Protein AF-A0A0D2NGL0-F1 (afdb_monomer_lite)

Foldseek 3Di:
DDDDDDDDPPPDPPPPDDDDDDDPVVLVVPADPPPRDDPDDDFDAAPPPRHGADPVVHDDALFQFAPHGGPQKAKDAPPPPDPDRDNDPPDDHQAKMKIFRPPALPDPPSQSQVPFFWKKKKKAFPVDFLDQAQKKKWWAAVVVPGTQPDIGGPVPDDFPDDDGRITMDIGTPVRRNHPCRSSITMMMIGHPDPTHMDMHRIGTHD

pLDDT: mean 74.77, std 20.59, range [31.36, 98.25]

Sequence (206 aa):
MHTTAPLALQEHPKAGQNEFDLSYFAFQQLAHLMYGIMMVDYRAVDCDTKKPIRLEPGYISDVLYSDMPGVGWAWFPTGQIGNNFQVVAKGKGRGGMTWACRGCGTSEGYQPFAGVKAVEFWIRDRSSPGTVPNVKVMIGNPNLNKWCNNEKGLRGLPAAATEGEWQKFDIAMSAFNCPDQAAASQIGFQPNEQVNFCIDDLQLVR

InterPro domains:
  IPR036908 RlpA-like domain superfamily [SSF50685] (15-49)

Radius of gyration: 22.15 Å; chains: 1; bounding box: 62×50×70 Å

Structure (mmCIF, N/CA/C/O backbone):
data_AF-A0A0D2NGL0-F1
#
_entry.id   AF-A0A0D2NGL0-F1
#
loop_
_atom_site.group_PDB
_atom_site.id
_atom_site.type_symbol
_atom_site.label_atom_id
_atom_site.label_alt_id
_atom_site.label_comp_id
_atom_site.label_asym_id
_atom_site.label_entity_id
_atom_site.label_seq_id
_atom_site.pdbx_PDB_ins_code
_atom_site.Cartn_x
_atom_site.Cartn_y
_atom_site.Cartn_z
_atom_site.occupancy
_atom_site.B_iso_or_equiv
_atom_site.auth_seq_id
_atom_site.auth_comp_id
_atom_site.auth_asym_id
_atom_site.auth_atom_id
_atom_site.pdbx_PDB_model_num
ATOM 1 N N . MET A 1 1 ? 14.031 -34.037 -50.296 1.00 41.09 1 MET A N 1
ATOM 2 C CA . MET A 1 1 ? 13.907 -32.652 -49.795 1.00 41.09 1 MET A CA 1
ATOM 3 C C . MET A 1 1 ? 13.229 -32.723 -48.438 1.00 41.09 1 MET A C 1
ATOM 5 O O . MET A 1 1 ? 12.023 -32.901 -48.393 1.00 41.09 1 MET A O 1
ATOM 9 N N . HIS A 1 2 ? 14.003 -32.696 -47.352 1.00 33.31 2 HIS A N 1
ATOM 10 C CA . HIS A 1 2 ? 13.470 -32.633 -45.992 1.00 33.31 2 HIS A CA 1
ATOM 11 C C . HIS A 1 2 ? 14.035 -31.387 -45.320 1.00 33.31 2 HIS A C 1
ATOM 13 O O . HIS A 1 2 ? 15.244 -31.260 -45.151 1.00 33.31 2 HIS A O 1
ATOM 19 N N . THR A 1 3 ? 13.136 -30.459 -45.018 1.00 35.09 3 THR A N 1
ATOM 20 C CA . THR A 1 3 ? 13.395 -29.208 -44.313 1.00 35.09 3 THR A CA 1
ATOM 21 C C . THR A 1 3 ? 13.390 -29.499 -42.814 1.00 35.09 3 THR A C 1
ATOM 23 O O . THR A 1 3 ? 12.375 -29.930 -42.272 1.00 35.09 3 THR A O 1
ATOM 26 N N . THR A 1 4 ? 14.525 -29.304 -42.151 1.00 38.00 4 THR A N 1
ATOM 27 C CA . THR A 1 4 ? 14.687 -29.404 -40.696 1.00 38.00 4 THR A CA 1
ATOM 28 C C . THR A 1 4 ? 14.216 -28.107 -40.035 1.00 38.00 4 THR A C 1
ATOM 30 O O . THR A 1 4 ? 14.725 -27.032 -40.345 1.00 38.00 4 THR A O 1
ATOM 33 N N . ALA A 1 5 ? 13.252 -28.203 -39.118 1.00 39.47 5 ALA A N 1
ATOM 34 C CA . ALA A 1 5 ? 12.928 -27.138 -38.169 1.00 39.47 5 ALA A CA 1
ATOM 35 C C . ALA A 1 5 ? 13.952 -27.143 -37.011 1.00 39.47 5 ALA A C 1
ATOM 37 O O . ALA A 1 5 ? 14.397 -28.227 -36.621 1.00 39.47 5 ALA A O 1
ATOM 38 N N . PRO A 1 6 ? 14.345 -25.985 -36.447 1.00 41.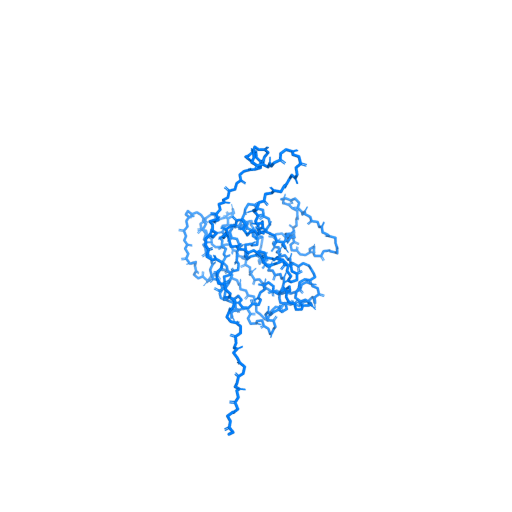00 6 PRO A N 1
ATOM 39 C CA . PRO A 1 6 ? 15.271 -25.951 -35.323 1.00 41.00 6 PRO A CA 1
ATOM 40 C C . PRO A 1 6 ? 14.573 -26.375 -34.023 1.00 41.00 6 PRO A C 1
ATOM 42 O O . PRO A 1 6 ? 13.501 -25.875 -33.681 1.00 41.00 6 PRO A O 1
ATOM 45 N N . LEU A 1 7 ? 15.212 -27.305 -33.305 1.00 37.34 7 LEU A N 1
ATOM 46 C CA . LEU A 1 7 ? 14.869 -27.682 -31.937 1.00 37.34 7 LEU A CA 1
ATOM 47 C C . LEU A 1 7 ? 14.970 -26.458 -31.018 1.00 37.34 7 LEU A C 1
ATOM 49 O O . LEU A 1 7 ? 16.014 -25.808 -30.955 1.00 37.34 7 LEU A O 1
ATOM 53 N N . ALA A 1 8 ? 13.906 -26.193 -30.264 1.00 42.16 8 ALA A N 1
ATOM 54 C CA . ALA A 1 8 ? 13.978 -25.337 -29.092 1.00 42.16 8 ALA A CA 1
ATOM 55 C C . ALA A 1 8 ? 14.953 -25.961 -28.080 1.00 42.16 8 ALA A C 1
ATOM 57 O O . ALA A 1 8 ? 14.814 -27.129 -27.713 1.00 42.16 8 ALA A O 1
ATOM 58 N N . LEU A 1 9 ? 15.943 -25.180 -27.643 1.00 35.50 9 LEU A N 1
ATOM 59 C CA . LEU A 1 9 ? 16.786 -25.497 -26.496 1.00 35.50 9 LEU A CA 1
ATOM 60 C C . LEU A 1 9 ? 15.893 -25.550 -25.253 1.00 35.50 9 LEU A C 1
ATOM 62 O O . LEU A 1 9 ? 15.507 -24.526 -24.697 1.00 35.50 9 LEU A O 1
ATOM 66 N N . GLN A 1 10 ? 15.539 -26.762 -24.845 1.00 37.16 10 GLN A N 1
ATOM 67 C CA . GLN A 1 10 ? 15.026 -27.033 -23.514 1.00 37.16 10 GLN A CA 1
ATOM 68 C C . GLN A 1 10 ? 16.200 -26.850 -22.546 1.00 37.16 10 GLN A C 1
ATOM 70 O O . GLN A 1 10 ? 17.116 -27.672 -22.523 1.00 37.16 10 GLN A O 1
ATOM 75 N N . GLU A 1 11 ? 16.214 -25.744 -21.798 1.00 43.12 11 GLU A N 1
ATOM 76 C CA . GLU A 1 11 ? 17.172 -25.544 -20.709 1.00 43.12 11 GLU A CA 1
ATOM 77 C C . GLU A 1 11 ? 17.083 -26.728 -19.741 1.00 43.12 11 GLU A C 1
ATOM 79 O O . GLU A 1 11 ? 16.014 -27.077 -19.234 1.00 43.12 11 GLU A O 1
ATOM 84 N N . HIS A 1 12 ? 18.221 -27.387 -19.538 1.00 39.62 12 HIS A N 1
ATOM 85 C CA . HIS A 1 12 ? 18.337 -28.539 -18.661 1.00 39.62 12 HIS A CA 1
ATOM 86 C C . HIS A 1 12 ? 17.984 -28.141 -17.217 1.00 39.62 12 HIS A C 1
ATOM 88 O O . HIS A 1 12 ? 18.686 -27.304 -16.642 1.00 39.62 12 HIS A O 1
ATOM 94 N N . PRO A 1 13 ? 16.979 -28.763 -16.569 1.00 45.44 13 PRO A N 1
ATOM 95 C CA . PRO A 1 13 ? 16.861 -28.668 -15.123 1.00 45.44 13 PRO A CA 1
ATOM 96 C C . PRO A 1 13 ? 18.080 -29.384 -14.533 1.00 45.44 13 PRO A C 1
ATOM 98 O O . PRO A 1 13 ? 18.283 -30.574 -14.781 1.00 45.44 13 PRO A O 1
ATOM 101 N N . LYS A 1 14 ? 18.939 -28.647 -13.819 1.00 53.59 14 LYS A N 1
ATOM 102 C CA . LYS A 1 14 ? 20.155 -29.171 -13.182 1.00 53.59 14 LYS A CA 1
ATOM 103 C C . LYS A 1 14 ? 19.787 -30.340 -12.254 1.00 53.59 14 LYS A C 1
ATOM 105 O O . LYS A 1 14 ? 19.341 -30.140 -11.128 1.00 53.59 14 LYS A O 1
ATOM 110 N N . ALA A 1 15 ? 19.959 -31.571 -12.727 1.00 38.47 15 ALA A N 1
ATOM 111 C CA . ALA A 1 15 ? 19.762 -32.766 -11.920 1.00 38.47 15 ALA A CA 1
ATOM 112 C C . ALA A 1 15 ? 20.871 -32.857 -10.857 1.00 38.47 15 ALA A C 1
ATOM 114 O O . ALA A 1 15 ? 22.053 -32.825 -11.193 1.00 38.47 15 ALA A O 1
ATOM 115 N N . GLY A 1 16 ? 20.486 -32.985 -9.583 1.00 43.06 16 GLY A N 1
ATOM 116 C CA . GLY A 1 16 ? 21.405 -33.286 -8.477 1.00 43.06 16 GLY A CA 1
ATOM 117 C C . GLY A 1 16 ? 21.832 -32.112 -7.591 1.00 43.06 16 GLY A C 1
ATOM 118 O O . GLY A 1 16 ? 22.740 -32.284 -6.782 1.00 43.06 16 GLY A O 1
ATOM 119 N N . GLN A 1 17 ? 21.208 -30.937 -7.703 1.00 41.84 17 GLN A N 1
ATOM 120 C CA . GLN A 1 17 ? 21.475 -29.824 -6.787 1.00 41.84 17 GLN A CA 1
ATOM 121 C C . GLN A 1 17 ? 20.479 -29.823 -5.622 1.00 41.84 17 GLN A C 1
ATOM 123 O O . GLN A 1 17 ? 19.271 -29.790 -5.838 1.00 41.84 17 GLN A O 1
ATOM 128 N N . ASN A 1 18 ? 20.999 -29.858 -4.394 1.00 43.81 18 ASN A N 1
ATOM 129 C CA . ASN A 1 18 ? 20.219 -29.672 -3.172 1.00 43.81 18 ASN A CA 1
ATOM 130 C C . ASN A 1 18 ? 20.430 -28.239 -2.672 1.00 43.81 18 ASN A C 1
ATOM 132 O O . ASN A 1 18 ? 21.570 -27.807 -2.506 1.00 43.81 18 ASN A O 1
ATOM 136 N N . GLU A 1 19 ? 19.339 -27.516 -2.433 1.00 46.16 19 GLU A N 1
ATOM 137 C CA . GLU A 1 19 ? 19.354 -26.167 -1.862 1.00 46.16 19 GLU A CA 1
ATOM 138 C C . GLU A 1 19 ? 19.288 -26.271 -0.327 1.00 46.16 19 GLU A C 1
ATOM 140 O O . GLU A 1 19 ? 18.443 -26.992 0.206 1.00 46.16 19 GLU A O 1
ATOM 145 N N . PHE A 1 20 ? 20.173 -25.577 0.395 1.00 47.22 20 PHE A N 1
ATOM 146 C CA . PHE A 1 20 ? 20.091 -25.437 1.853 1.00 47.22 20 PHE A CA 1
ATOM 147 C C . PHE A 1 20 ? 20.480 -24.017 2.285 1.00 47.22 20 PHE A C 1
ATOM 149 O O . PHE A 1 20 ? 21.381 -23.409 1.706 1.00 47.22 20 PHE A O 1
ATOM 156 N N . ASP A 1 21 ? 19.829 -23.512 3.332 1.00 49.41 21 ASP A N 1
ATOM 157 C CA . ASP A 1 21 ? 20.151 -22.224 3.949 1.00 49.41 21 ASP A CA 1
ATOM 158 C C . ASP A 1 21 ? 21.263 -22.405 4.991 1.00 49.41 21 ASP A C 1
ATOM 160 O O . ASP A 1 21 ? 21.176 -23.278 5.859 1.00 49.41 21 ASP A O 1
ATOM 164 N N . LEU A 1 22 ? 22.318 -21.585 4.932 1.00 52.59 22 LEU A N 1
ATOM 165 C CA . LEU A 1 22 ? 23.459 -21.685 5.844 1.00 52.59 22 LEU A CA 1
ATOM 166 C C . LEU A 1 22 ? 23.671 -20.390 6.634 1.00 52.59 22 LEU A C 1
ATOM 168 O O . LEU A 1 22 ? 23.665 -19.294 6.075 1.00 52.59 22 LEU A O 1
ATOM 172 N N . SER A 1 23 ? 23.918 -20.509 7.941 1.00 49.34 23 SER A N 1
ATOM 173 C CA . SER A 1 23 ? 24.302 -19.363 8.766 1.00 49.34 23 SER A CA 1
ATOM 174 C C . SER A 1 23 ? 25.723 -18.886 8.427 1.00 49.34 23 SER A C 1
ATOM 176 O O . SER A 1 23 ? 26.608 -19.685 8.109 1.00 49.34 23 SER A O 1
ATOM 178 N N . TYR A 1 24 ? 25.976 -17.579 8.557 1.00 50.62 24 TYR A N 1
ATOM 179 C CA . TYR A 1 24 ? 27.298 -16.970 8.325 1.00 50.62 24 TYR A CA 1
ATOM 180 C C . TYR A 1 24 ? 28.417 -17.604 9.177 1.00 50.62 24 TYR A C 1
ATOM 182 O O . TYR A 1 24 ? 29.583 -17.599 8.798 1.00 50.62 24 TYR A O 1
ATOM 190 N N . PHE A 1 25 ? 28.072 -18.194 10.323 1.00 48.62 25 PHE A N 1
ATOM 191 C CA . PHE A 1 25 ? 29.039 -18.864 11.191 1.00 48.62 25 PHE A CA 1
ATOM 192 C C . PHE A 1 25 ? 29.446 -20.249 10.661 1.00 48.62 25 PHE A C 1
ATOM 194 O O . PHE A 1 25 ? 30.610 -20.634 10.741 1.00 48.62 25 PHE A O 1
ATOM 201 N N . ALA A 1 26 ? 28.509 -20.983 10.056 1.00 55.59 26 ALA A N 1
ATOM 202 C CA . ALA A 1 26 ? 28.797 -22.262 9.414 1.00 55.59 26 ALA A CA 1
ATOM 203 C C . ALA A 1 26 ? 29.597 -22.090 8.103 1.00 55.59 26 ALA A C 1
ATOM 205 O O . ALA A 1 26 ? 30.363 -22.977 7.731 1.00 55.59 26 ALA A O 1
ATOM 206 N N . PHE A 1 27 ? 29.491 -20.929 7.443 1.00 55.44 27 PHE A N 1
ATOM 207 C CA . PHE A 1 27 ? 30.251 -20.577 6.234 1.00 55.44 27 PHE A CA 1
ATOM 208 C C . PHE A 1 27 ? 31.770 -20.664 6.446 1.00 55.44 27 PHE A C 1
ATOM 210 O O . PHE A 1 27 ? 32.490 -21.188 5.600 1.00 55.44 27 PHE A O 1
ATOM 217 N N . GLN A 1 28 ? 32.264 -20.213 7.603 1.00 52.16 28 GLN A N 1
ATOM 218 C CA . GLN A 1 28 ? 33.701 -20.222 7.903 1.00 52.16 28 GLN A CA 1
ATOM 219 C C . GLN A 1 28 ? 34.278 -21.635 8.082 1.00 52.16 28 GLN A C 1
ATOM 221 O O . GLN A 1 28 ? 35.480 -21.823 7.925 1.00 52.16 28 GLN A O 1
ATOM 226 N N . GLN A 1 29 ? 33.434 -22.623 8.391 1.00 56.34 29 GLN A N 1
ATOM 227 C CA . GLN A 1 29 ? 33.840 -24.015 8.616 1.00 56.34 29 GLN A CA 1
ATOM 228 C C . GLN A 1 29 ? 33.821 -24.859 7.328 1.00 56.34 29 GLN A C 1
ATOM 230 O O . GLN A 1 29 ? 34.436 -25.921 7.290 1.00 56.34 29 GLN A O 1
ATOM 235 N N . LEU A 1 30 ? 33.110 -24.416 6.281 1.00 54.31 30 LEU A N 1
ATOM 236 C CA . LEU A 1 30 ? 32.839 -25.213 5.073 1.00 54.31 30 LEU A CA 1
ATOM 237 C C . LEU A 1 30 ? 33.672 -24.813 3.843 1.00 54.31 30 LEU A C 1
ATOM 239 O O . LEU A 1 30 ? 33.682 -25.541 2.851 1.00 54.31 30 LEU A O 1
ATOM 243 N N . ALA A 1 31 ? 34.391 -23.691 3.891 1.00 56.44 31 ALA A N 1
ATOM 244 C CA . ALA A 1 31 ? 35.244 -23.251 2.791 1.00 56.44 31 ALA A CA 1
ATOM 245 C C . ALA A 1 31 ? 36.644 -23.895 2.850 1.00 56.44 31 ALA A C 1
ATOM 247 O O . ALA A 1 31 ? 37.264 -23.993 3.908 1.00 56.44 31 ALA A O 1
ATOM 248 N N . HIS A 1 32 ? 37.188 -24.292 1.693 1.00 50.97 32 HIS A N 1
ATOM 249 C CA . HIS A 1 32 ? 38.570 -24.774 1.596 1.00 50.97 32 HIS A CA 1
ATOM 250 C C . HIS A 1 32 ? 39.558 -23.647 1.959 1.00 50.97 32 HIS A C 1
ATOM 252 O O . HIS A 1 32 ? 39.666 -22.667 1.217 1.00 50.97 32 HIS A O 1
ATOM 258 N N . LEU A 1 33 ? 40.315 -23.819 3.053 1.00 47.75 33 LEU A N 1
ATOM 259 C CA . LEU A 1 33 ? 41.204 -22.819 3.684 1.00 47.75 33 LEU A CA 1
ATOM 260 C C . LEU A 1 33 ? 42.170 -22.087 2.734 1.00 47.75 33 LEU A C 1
ATOM 262 O O . LEU A 1 33 ? 42.563 -20.961 3.017 1.00 47.75 33 LEU A O 1
ATOM 266 N N . MET A 1 34 ? 42.555 -22.708 1.616 1.00 43.44 34 MET A N 1
ATOM 267 C CA . MET A 1 34 ? 43.512 -22.134 0.659 1.00 43.44 34 MET A CA 1
ATOM 268 C C . MET A 1 34 ? 42.909 -21.567 -0.631 1.00 43.44 34 MET A C 1
ATOM 270 O O . MET A 1 34 ? 43.574 -20.780 -1.297 1.00 43.44 34 MET A O 1
ATOM 274 N N . TYR A 1 35 ? 41.696 -21.975 -1.016 1.00 51.56 35 TYR A N 1
ATOM 275 C CA . TYR A 1 35 ? 41.149 -21.636 -2.340 1.00 51.56 35 TYR A CA 1
ATOM 276 C C . TYR A 1 35 ? 39.787 -20.951 -2.277 1.00 51.56 35 TYR A C 1
ATOM 278 O O . TYR A 1 35 ? 39.370 -20.379 -3.275 1.00 51.56 35 TYR A O 1
ATOM 286 N N . GLY A 1 36 ? 39.087 -20.980 -1.137 1.00 47.06 36 GLY A N 1
ATOM 287 C CA . GLY A 1 36 ? 37.791 -20.311 -0.988 1.00 47.06 36 GLY A CA 1
ATOM 288 C C . GLY A 1 36 ? 36.715 -20.779 -1.977 1.00 47.06 36 GLY A C 1
ATOM 289 O O . GLY A 1 36 ? 35.670 -20.145 -2.075 1.00 47.06 36 GLY A O 1
ATOM 290 N N . ILE A 1 37 ? 36.950 -21.868 -2.720 1.00 48.69 37 ILE A N 1
ATOM 291 C CA . ILE A 1 37 ? 36.001 -22.386 -3.702 1.00 48.69 37 ILE A CA 1
ATOM 292 C C . ILE A 1 37 ? 35.023 -23.285 -2.960 1.00 48.69 37 ILE A C 1
ATOM 294 O O . ILE A 1 37 ? 35.359 -24.399 -2.558 1.00 48.69 37 ILE A O 1
ATOM 298 N N . MET A 1 38 ? 33.807 -22.788 -2.789 1.00 52.66 38 MET A N 1
ATOM 299 C CA . MET A 1 38 ? 32.647 -23.614 -2.496 1.00 52.66 38 MET A CA 1
ATOM 300 C C . MET A 1 38 ? 31.865 -23.778 -3.795 1.00 52.66 38 MET A C 1
ATOM 302 O O . MET A 1 38 ? 31.608 -22.797 -4.487 1.00 52.66 38 MET A O 1
ATOM 306 N N . MET A 1 39 ? 31.479 -25.009 -4.134 1.00 52.56 39 MET A N 1
ATOM 307 C CA . MET A 1 39 ? 30.541 -25.285 -5.232 1.00 52.56 39 MET A CA 1
ATOM 308 C C . MET A 1 39 ? 29.107 -24.930 -4.807 1.00 52.56 39 MET A C 1
ATOM 310 O O . MET A 1 39 ? 28.220 -25.780 -4.811 1.00 52.56 39 MET A O 1
ATOM 314 N N . VAL A 1 40 ? 28.902 -23.694 -4.353 1.00 51.88 40 VAL A N 1
ATOM 315 C CA . VAL A 1 40 ? 27.628 -23.192 -3.840 1.00 51.88 40 VAL A CA 1
ATOM 316 C C . VAL A 1 40 ? 27.256 -21.966 -4.662 1.00 51.88 40 VAL A C 1
ATOM 318 O O . VAL A 1 40 ? 27.930 -20.940 -4.599 1.00 51.88 40 VAL A O 1
ATOM 321 N N . ASP A 1 41 ? 26.188 -22.093 -5.447 1.00 53.56 41 ASP A N 1
ATOM 322 C CA . ASP A 1 41 ? 25.556 -20.960 -6.117 1.00 53.56 41 ASP A CA 1
ATOM 323 C C . ASP A 1 41 ? 24.743 -20.184 -5.068 1.00 53.56 41 ASP A C 1
ATOM 325 O O . ASP A 1 41 ? 23.786 -20.706 -4.494 1.00 53.56 41 ASP A O 1
ATOM 329 N N . TYR A 1 42 ? 25.118 -18.931 -4.807 1.00 55.81 42 TYR A N 1
ATOM 330 C CA . TYR A 1 42 ? 24.317 -18.026 -3.985 1.00 55.81 42 TYR A CA 1
ATOM 331 C C . TYR A 1 42 ? 23.270 -17.352 -4.864 1.00 55.81 42 TYR A C 1
ATOM 333 O O . TYR A 1 42 ? 23.603 -16.731 -5.873 1.00 55.81 42 TYR A O 1
ATOM 341 N N . ARG A 1 43 ? 22.003 -17.415 -4.453 1.00 64.19 43 ARG A N 1
ATOM 342 C CA . ARG A 1 43 ? 20.949 -16.561 -5.004 1.00 64.19 43 ARG A CA 1
ATOM 343 C C . ARG A 1 43 ? 20.424 -15.664 -3.900 1.00 64.19 43 ARG A C 1
ATOM 345 O O . ARG A 1 43 ? 20.195 -16.124 -2.784 1.00 64.19 43 ARG A O 1
ATOM 352 N N . ALA A 1 44 ? 20.221 -14.393 -4.211 1.00 66.38 44 ALA A N 1
ATOM 353 C CA . ALA A 1 44 ? 19.497 -13.534 -3.297 1.00 66.38 44 ALA A CA 1
ATOM 354 C C . ALA A 1 44 ? 18.034 -14.009 -3.231 1.00 66.38 44 ALA A C 1
ATOM 356 O O . ALA A 1 44 ? 17.440 -14.365 -4.255 1.00 66.38 44 ALA A O 1
ATOM 357 N N . VAL A 1 45 ? 17.472 -14.043 -2.026 1.00 69.19 45 VAL A N 1
ATOM 358 C CA . VAL A 1 45 ? 16.078 -14.420 -1.775 1.00 69.19 45 VAL A CA 1
ATOM 359 C C . VAL A 1 45 ? 15.379 -13.314 -1.007 1.00 69.19 45 VAL A C 1
ATOM 361 O O . VAL A 1 45 ? 16.008 -12.569 -0.257 1.00 69.19 45 VAL A O 1
ATOM 364 N N . ASP A 1 46 ? 14.075 -13.210 -1.205 1.00 67.44 46 ASP A N 1
ATOM 365 C CA . ASP A 1 46 ? 13.235 -12.323 -0.423 1.00 67.44 46 ASP A CA 1
ATOM 366 C C . ASP A 1 46 ? 13.069 -12.907 0.987 1.00 67.44 46 ASP A C 1
ATOM 368 O O . ASP A 1 46 ? 12.813 -14.104 1.153 1.00 67.44 46 ASP A O 1
ATOM 372 N N . CYS A 1 47 ? 13.262 -12.078 2.013 1.00 65.62 47 CYS A N 1
ATOM 373 C CA . CYS A 1 47 ? 13.276 -12.543 3.397 1.00 65.62 47 CYS A CA 1
ATOM 374 C C . CYS A 1 47 ? 11.920 -13.080 3.865 1.00 65.62 47 CYS A C 1
ATOM 376 O O . CYS A 1 47 ? 11.911 -13.972 4.718 1.00 65.62 47 CYS A O 1
ATOM 378 N N . ASP A 1 48 ? 10.816 -12.596 3.302 1.00 69.88 48 ASP A N 1
ATOM 379 C CA . ASP A 1 48 ? 9.464 -12.932 3.744 1.00 69.88 48 ASP A CA 1
ATOM 380 C C . ASP A 1 48 ? 8.951 -14.182 3.017 1.00 69.88 48 ASP A C 1
ATOM 382 O O . ASP A 1 48 ? 8.473 -15.136 3.627 1.00 69.88 48 ASP A O 1
ATOM 386 N N . THR A 1 49 ? 9.138 -14.234 1.700 1.00 70.69 49 THR A N 1
ATOM 387 C CA . THR A 1 49 ? 8.618 -15.293 0.823 1.00 70.69 49 THR A CA 1
ATOM 388 C C . THR A 1 49 ? 9.611 -16.419 0.544 1.00 70.69 49 THR A C 1
ATOM 390 O O . THR A 1 49 ? 9.216 -17.458 0.013 1.00 70.69 49 THR A O 1
ATOM 393 N N . LYS A 1 50 ? 10.900 -16.216 0.852 1.00 74.94 50 LYS A N 1
ATOM 394 C CA . LYS A 1 50 ? 12.028 -17.122 0.547 1.00 74.94 50 LYS A CA 1
ATOM 395 C C . LYS A 1 50 ? 12.231 -17.415 -0.944 1.00 74.94 50 LYS A C 1
ATOM 397 O O . LYS A 1 50 ? 13.023 -18.285 -1.307 1.00 74.94 50 LYS A O 1
ATOM 402 N N . LYS A 1 51 ? 11.539 -16.694 -1.829 1.00 73.88 51 LYS A N 1
ATOM 403 C CA . LYS A 1 51 ? 11.657 -16.869 -3.280 1.00 73.88 51 LYS A CA 1
ATOM 404 C C . LYS A 1 51 ? 12.910 -16.163 -3.811 1.00 73.88 51 LYS A C 1
ATOM 406 O O . LYS A 1 51 ? 13.304 -15.143 -3.246 1.00 73.88 51 LYS A O 1
ATOM 411 N N . PRO A 1 52 ? 13.526 -16.661 -4.901 1.00 70.44 52 PRO A N 1
ATOM 412 C CA . PRO A 1 52 ? 14.613 -15.955 -5.577 1.00 70.44 52 PRO A CA 1
ATOM 413 C C . PRO A 1 52 ? 14.191 -14.536 -5.969 1.00 70.44 52 PRO A C 1
ATOM 415 O O . PRO A 1 52 ? 13.118 -14.362 -6.550 1.00 70.44 52 PRO A O 1
ATOM 418 N N . ILE A 1 53 ? 15.040 -13.540 -5.706 1.00 71.12 53 ILE A N 1
ATOM 419 C CA . ILE A 1 53 ? 14.796 -12.172 -6.179 1.00 71.12 53 ILE A CA 1
ATOM 420 C C . ILE A 1 53 ? 15.432 -11.950 -7.542 1.00 71.12 53 ILE A C 1
ATOM 422 O O . ILE A 1 53 ? 16.533 -12.419 -7.841 1.00 71.12 53 ILE A O 1
ATOM 426 N N . ARG A 1 54 ? 14.731 -11.185 -8.375 1.00 68.88 54 ARG A N 1
ATOM 427 C CA . ARG A 1 54 ? 15.259 -10.720 -9.650 1.00 68.88 54 ARG A CA 1
ATOM 428 C C . ARG A 1 54 ? 16.155 -9.508 -9.392 1.00 68.88 54 ARG A C 1
ATOM 430 O O . ARG A 1 54 ? 15.695 -8.511 -8.851 1.00 68.88 54 ARG A O 1
ATOM 437 N N . LEU A 1 55 ? 17.430 -9.606 -9.767 1.00 67.44 55 LEU A N 1
ATOM 438 C CA . LEU A 1 55 ? 18.407 -8.529 -9.558 1.00 67.44 55 LEU A CA 1
ATOM 439 C C . LEU A 1 55 ? 18.390 -7.474 -10.671 1.00 67.44 55 LEU A C 1
ATOM 441 O O . LEU A 1 55 ? 18.848 -6.360 -10.446 1.00 67.44 55 LEU A O 1
ATOM 445 N N . GLU A 1 56 ? 17.830 -7.797 -11.841 1.00 68.31 56 GLU A N 1
ATOM 446 C CA . GLU A 1 56 ? 17.701 -6.862 -12.962 1.00 68.31 56 GLU A CA 1
ATOM 447 C C . GLU A 1 56 ? 16.228 -6.588 -13.322 1.00 68.31 56 GLU A C 1
ATOM 449 O O . GLU A 1 56 ? 15.491 -7.533 -13.623 1.00 68.31 56 GLU A O 1
ATOM 454 N N . PRO A 1 57 ? 15.783 -5.318 -13.343 1.00 68.38 57 PRO A N 1
ATOM 455 C CA . PRO A 1 57 ? 16.596 -4.118 -13.133 1.00 68.38 57 PRO A CA 1
ATOM 456 C C . PRO A 1 57 ? 16.901 -3.832 -11.654 1.00 68.38 57 PRO A C 1
ATOM 458 O O . PRO A 1 57 ? 17.766 -3.006 -11.385 1.00 68.38 57 PRO A O 1
ATOM 461 N N . GLY A 1 58 ? 16.209 -4.501 -10.729 1.00 72.50 58 GLY A N 1
ATOM 462 C CA . GLY A 1 58 ? 16.346 -4.422 -9.275 1.00 72.50 58 GLY A CA 1
ATOM 463 C C . GLY A 1 58 ? 15.173 -5.141 -8.598 1.00 72.50 58 GLY A C 1
ATOM 464 O O . GLY A 1 58 ? 14.280 -5.643 -9.283 1.00 72.50 58 GLY A O 1
ATOM 465 N N . TYR A 1 59 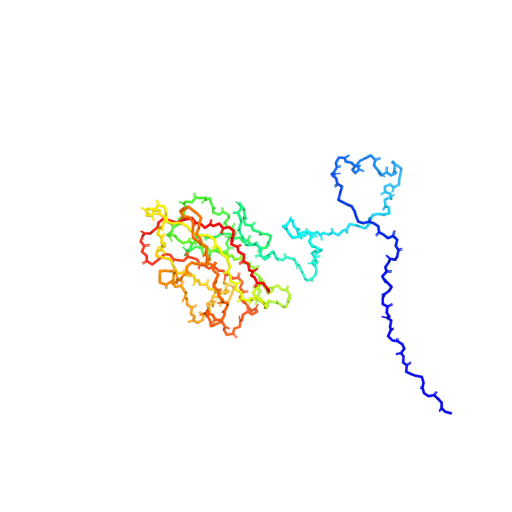? 15.155 -5.175 -7.264 1.00 77.25 59 TYR A N 1
ATOM 466 C CA . TYR A 1 59 ? 14.087 -5.803 -6.478 1.00 77.25 59 TYR A CA 1
ATOM 467 C C . TYR A 1 59 ? 13.354 -4.776 -5.608 1.00 77.25 59 TYR A C 1
ATOM 469 O O . TYR A 1 59 ? 13.988 -3.987 -4.906 1.00 77.25 59 TYR A O 1
ATOM 477 N N . ILE A 1 60 ? 12.022 -4.810 -5.644 1.00 85.00 60 ILE A N 1
ATOM 478 C CA . ILE A 1 60 ? 11.137 -4.070 -4.739 1.00 85.00 60 ILE A CA 1
ATOM 479 C C . ILE A 1 60 ? 10.231 -5.108 -4.083 1.00 85.00 60 ILE A C 1
ATOM 481 O O . ILE A 1 60 ? 9.611 -5.897 -4.796 1.00 85.00 60 ILE A O 1
ATOM 485 N N . SER A 1 61 ? 10.168 -5.111 -2.752 1.00 86.38 61 SER A N 1
ATOM 486 C CA . SER A 1 61 ? 9.321 -6.050 -2.019 1.00 86.38 61 SER A CA 1
ATOM 487 C C . SER A 1 61 ? 7.841 -5.732 -2.227 1.00 86.38 61 SER A C 1
ATOM 489 O O . SER A 1 61 ? 7.449 -4.565 -2.306 1.00 86.38 61 SER A O 1
ATOM 491 N N . ASP A 1 62 ? 7.015 -6.773 -2.281 1.00 90.94 62 ASP A N 1
ATOM 492 C CA . ASP A 1 62 ? 5.562 -6.627 -2.200 1.00 90.94 62 ASP A CA 1
ATOM 493 C C . ASP A 1 62 ? 5.108 -6.302 -0.767 1.00 90.94 62 ASP A C 1
ATOM 495 O O . ASP A 1 62 ? 4.032 -5.743 -0.586 1.00 90.94 62 ASP A O 1
ATOM 499 N N . VAL A 1 63 ? 5.941 -6.563 0.245 1.00 90.88 63 VAL A N 1
ATOM 500 C CA . VAL A 1 63 ? 5.734 -6.095 1.620 1.00 90.88 63 VAL A CA 1
ATOM 501 C C . VAL A 1 63 ? 6.301 -4.682 1.734 1.00 90.88 63 VAL A C 1
ATOM 503 O O . VAL A 1 63 ? 7.505 -4.457 1.628 1.00 90.88 63 VAL A O 1
ATOM 506 N N . LEU A 1 64 ? 5.426 -3.700 1.932 1.00 90.56 64 LEU A N 1
ATOM 507 C CA . LEU A 1 64 ? 5.800 -2.289 2.059 1.00 90.56 64 LEU A CA 1
ATOM 508 C C . LEU A 1 64 ? 6.208 -1.957 3.489 1.00 90.56 64 LEU A C 1
ATOM 510 O O . LEU A 1 64 ? 7.088 -1.116 3.694 1.00 90.56 64 LEU A O 1
ATOM 514 N N . TYR A 1 65 ? 5.537 -2.568 4.466 1.00 86.62 65 TYR A N 1
ATOM 515 C CA . TYR A 1 65 ? 5.767 -2.330 5.884 1.00 86.62 65 TYR A CA 1
ATOM 516 C C . TYR A 1 65 ? 5.223 -3.466 6.745 1.00 86.62 65 TYR A C 1
ATOM 518 O O . TYR A 1 65 ? 4.056 -3.814 6.620 1.00 86.62 65 TYR A O 1
ATOM 526 N N . SER A 1 66 ? 6.056 -3.956 7.655 1.00 84.56 66 SER A N 1
ATOM 527 C CA . SER A 1 66 ? 5.654 -4.730 8.835 1.00 84.56 66 SER A CA 1
ATOM 528 C C . SER A 1 66 ? 6.262 -4.047 10.065 1.00 84.56 66 SER A C 1
ATOM 530 O O . SER A 1 66 ? 5.843 -2.956 10.439 1.00 84.56 66 SER A O 1
ATOM 532 N N . ASP A 1 67 ? 7.375 -4.548 10.600 1.00 78.06 67 ASP A N 1
ATOM 533 C CA . ASP A 1 67 ? 8.133 -3.857 11.651 1.00 78.06 67 ASP A CA 1
ATOM 534 C C . ASP A 1 67 ? 8.939 -2.661 11.107 1.00 78.06 67 ASP A C 1
ATOM 536 O O . ASP A 1 67 ? 9.121 -1.640 11.781 1.00 78.06 67 ASP A O 1
ATOM 540 N N . MET A 1 68 ? 9.425 -2.770 9.866 1.00 77.25 68 MET A N 1
ATOM 541 C CA . MET A 1 68 ? 10.208 -1.750 9.160 1.00 77.25 68 MET A CA 1
ATOM 542 C C . MET A 1 68 ? 9.742 -1.607 7.704 1.00 77.25 68 MET A C 1
ATOM 544 O O . MET A 1 68 ? 9.099 -2.519 7.181 1.00 77.25 68 MET A O 1
ATOM 548 N N . PRO A 1 69 ? 10.045 -0.479 7.022 1.00 82.25 69 PRO A N 1
ATOM 549 C CA . PRO A 1 69 ? 9.806 -0.367 5.587 1.00 82.25 69 PRO A CA 1
ATOM 550 C C . PRO A 1 69 ? 10.501 -1.497 4.821 1.00 82.25 69 PRO A C 1
ATOM 552 O O . PRO A 1 69 ? 11.681 -1.771 5.055 1.00 82.25 69 PRO A O 1
ATOM 555 N N . GLY A 1 70 ? 9.771 -2.135 3.911 1.00 79.62 70 GLY A N 1
ATOM 556 C CA . GLY A 1 70 ? 10.299 -3.207 3.079 1.00 79.62 70 GLY A CA 1
ATOM 557 C C . GLY A 1 70 ? 11.310 -2.715 2.045 1.00 79.62 70 GLY A C 1
ATOM 558 O O . GLY A 1 70 ? 11.435 -1.519 1.763 1.00 79.62 70 GLY A O 1
ATOM 559 N N . VAL A 1 71 ? 12.046 -3.654 1.449 1.00 81.31 71 VAL A N 1
ATOM 560 C CA . VAL A 1 71 ? 13.088 -3.345 0.458 1.00 81.31 71 VAL A CA 1
ATOM 561 C C . VAL A 1 71 ? 12.492 -2.566 -0.720 1.00 81.31 71 VAL A C 1
ATOM 563 O O . VAL A 1 71 ? 11.507 -2.987 -1.321 1.00 81.31 71 VAL A O 1
ATOM 566 N N . GLY A 1 72 ? 13.103 -1.427 -1.054 1.00 81.31 72 GLY A N 1
ATOM 567 C CA . GLY A 1 72 ? 12.637 -0.529 -2.119 1.00 81.31 72 GLY A CA 1
ATOM 568 C C . GLY A 1 72 ? 11.615 0.525 -1.670 1.00 81.31 72 GLY A C 1
ATOM 569 O O . GLY A 1 72 ? 11.287 1.414 -2.456 1.00 81.31 72 GLY A O 1
ATOM 570 N N . TRP A 1 73 ? 11.163 0.488 -0.413 1.00 83.12 73 TRP A N 1
ATOM 571 C CA . TRP A 1 73 ? 10.180 1.423 0.132 1.00 83.12 73 TRP A CA 1
ATOM 572 C C . TRP A 1 73 ? 10.768 2.347 1.193 1.00 83.12 73 TRP A C 1
ATOM 574 O O . TRP A 1 73 ? 11.627 1.977 1.989 1.00 83.12 73 TRP A O 1
ATOM 584 N N . ALA A 1 74 ? 10.250 3.570 1.232 1.00 80.94 74 ALA A N 1
ATOM 585 C CA . ALA A 1 74 ? 10.507 4.520 2.301 1.00 80.94 74 ALA A CA 1
ATOM 586 C C . ALA A 1 74 ? 9.195 5.113 2.812 1.00 80.94 74 ALA A C 1
ATOM 588 O O . ALA A 1 74 ? 8.275 5.359 2.028 1.00 80.94 74 ALA A O 1
ATOM 589 N N . TRP A 1 75 ? 9.131 5.354 4.121 1.00 78.56 75 TRP A N 1
ATOM 590 C CA . TRP A 1 75 ? 7.991 5.989 4.775 1.00 78.56 75 TRP A CA 1
ATOM 591 C C . TRP A 1 75 ? 8.203 7.500 4.943 1.00 78.56 75 TRP A C 1
ATOM 593 O O . TRP A 1 75 ? 9.269 7.947 5.366 1.00 78.56 75 TRP A O 1
ATOM 603 N N . PHE A 1 76 ? 7.154 8.276 4.665 1.00 76.06 76 PHE A N 1
ATOM 604 C CA . PHE A 1 76 ? 7.106 9.729 4.793 1.00 76.06 76 PHE A CA 1
ATOM 605 C C . PHE A 1 76 ? 5.810 10.169 5.496 1.00 76.06 76 PHE A C 1
ATOM 607 O O . PHE A 1 76 ? 4.745 9.595 5.241 1.00 76.06 76 PHE A O 1
ATOM 614 N N . PRO A 1 77 ? 5.832 11.228 6.321 1.00 69.19 77 PRO A N 1
ATOM 615 C CA . PRO A 1 77 ? 4.609 11.884 6.760 1.00 69.19 77 PRO A CA 1
ATOM 616 C C . PRO A 1 77 ? 3.931 12.584 5.572 1.00 69.19 77 PRO A C 1
ATOM 618 O O . PRO A 1 77 ? 4.585 13.228 4.742 1.00 69.19 77 PRO A O 1
ATOM 621 N N . THR A 1 78 ? 2.602 12.501 5.486 1.00 62.56 78 THR A N 1
ATOM 622 C CA . THR A 1 78 ? 1.839 13.172 4.418 1.00 62.56 78 THR A CA 1
ATOM 623 C C . THR A 1 78 ? 2.076 14.684 4.429 1.00 62.56 78 THR A C 1
ATOM 625 O O . THR A 1 78 ? 2.003 15.330 5.475 1.00 62.56 78 THR A O 1
ATOM 628 N N . GLY A 1 79 ? 2.332 15.257 3.248 1.00 53.88 79 GLY A N 1
ATOM 629 C CA . GLY A 1 79 ? 2.612 16.687 3.069 1.00 53.88 79 GLY A CA 1
ATOM 630 C C . GLY A 1 79 ? 4.094 17.077 3.155 1.00 53.88 79 GLY A C 1
ATOM 631 O O . GLY A 1 79 ? 4.413 18.241 2.931 1.00 53.88 79 GLY A O 1
ATOM 632 N N . GLN A 1 80 ? 5.003 16.132 3.425 1.00 54.47 80 GLN A N 1
ATOM 633 C CA . GLN A 1 80 ? 6.457 16.344 3.354 1.00 54.47 80 GLN A CA 1
ATOM 634 C C . GLN A 1 80 ? 7.133 15.350 2.407 1.00 54.47 80 GLN A C 1
ATOM 636 O O . GLN A 1 80 ? 8.129 14.7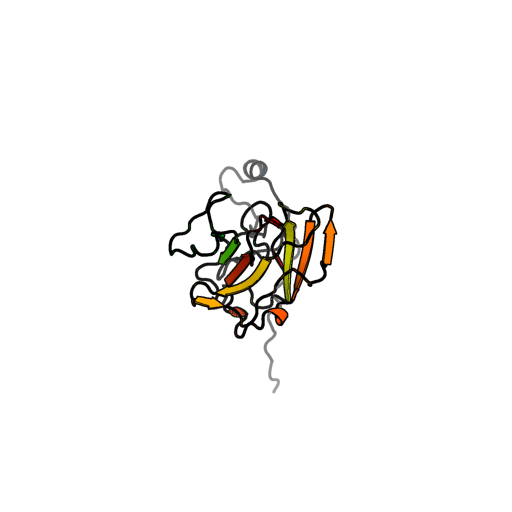13 2.744 1.00 54.47 80 GLN A O 1
ATOM 641 N N . ILE A 1 81 ? 6.628 15.253 1.177 1.00 53.12 81 ILE A N 1
ATOM 642 C CA . ILE A 1 81 ? 7.336 14.574 0.084 1.00 53.12 81 ILE A CA 1
ATOM 643 C C . ILE A 1 81 ? 8.440 15.527 -0.423 1.00 53.12 81 ILE A C 1
ATOM 645 O O . ILE A 1 81 ? 8.413 16.013 -1.548 1.00 53.12 81 ILE A O 1
ATOM 649 N N . GLY A 1 82 ? 9.385 15.883 0.452 1.00 48.16 82 GLY A N 1
ATOM 650 C CA . GLY A 1 82 ? 10.579 16.641 0.081 1.00 48.16 82 GLY A CA 1
ATOM 651 C C . GLY A 1 82 ? 11.534 15.784 -0.757 1.00 48.16 82 GLY A C 1
ATOM 652 O O . GLY A 1 82 ? 11.466 14.554 -0.734 1.00 48.16 82 GLY A O 1
ATOM 653 N N . ASN A 1 83 ? 12.452 16.424 -1.484 1.00 41.16 83 ASN A N 1
ATOM 654 C CA . ASN A 1 83 ? 13.469 15.747 -2.308 1.00 41.16 83 ASN A CA 1
ATOM 655 C C . ASN A 1 83 ? 14.534 14.994 -1.490 1.00 41.16 83 ASN A C 1
ATOM 657 O O . ASN A 1 83 ? 15.402 14.345 -2.064 1.00 41.16 83 ASN A O 1
ATOM 661 N N . ASN A 1 84 ? 14.470 15.067 -0.160 1.00 38.06 84 ASN A N 1
ATOM 662 C CA . ASN A 1 84 ? 15.432 14.436 0.727 1.00 38.06 84 ASN A CA 1
ATOM 663 C C . ASN A 1 84 ? 14.794 13.198 1.352 1.00 38.06 84 ASN A C 1
ATOM 665 O O . ASN A 1 84 ? 13.713 13.281 1.935 1.00 38.06 84 ASN A O 1
ATOM 669 N N . PHE A 1 85 ? 15.484 12.064 1.234 1.00 38.38 85 PHE A N 1
ATOM 670 C CA . PHE A 1 85 ? 15.167 10.823 1.929 1.00 38.38 85 PHE A CA 1
ATOM 671 C C . PHE A 1 85 ? 15.242 11.087 3.438 1.00 38.38 85 PHE A C 1
ATOM 673 O O . PHE A 1 85 ? 16.311 11.047 4.041 1.00 38.38 85 PHE A O 1
ATOM 680 N N . GLN A 1 86 ? 14.120 11.458 4.047 1.00 36.72 86 GLN A N 1
ATOM 681 C CA . GLN A 1 86 ? 14.016 11.538 5.492 1.00 36.72 86 GLN A CA 1
ATOM 682 C C . GLN A 1 86 ? 13.339 10.260 5.949 1.00 36.72 86 GLN A C 1
ATOM 684 O O . GLN A 1 86 ? 12.135 10.101 5.784 1.00 36.72 86 GLN A O 1
ATOM 689 N N . VAL A 1 87 ? 14.126 9.359 6.538 1.00 37.28 87 VAL A N 1
ATOM 690 C CA . VAL A 1 87 ? 13.591 8.395 7.498 1.00 37.28 87 VAL A CA 1
ATOM 691 C C . VAL A 1 87 ? 13.049 9.245 8.639 1.00 37.28 87 VAL A C 1
ATOM 693 O O . VAL A 1 87 ? 13.797 9.711 9.498 1.00 37.28 87 VAL A O 1
ATOM 696 N N . VAL A 1 88 ? 11.766 9.586 8.577 1.00 38.25 88 VAL A N 1
ATOM 697 C CA . VAL A 1 88 ? 11.157 10.378 9.638 1.00 38.25 88 VAL A CA 1
ATOM 698 C C . VAL A 1 88 ? 11.058 9.468 10.855 1.00 38.25 88 VAL A C 1
ATOM 700 O O . VAL A 1 88 ? 10.687 8.307 10.749 1.00 38.25 88 VAL A O 1
ATOM 703 N N . ALA A 1 89 ? 11.478 9.956 12.017 1.00 33.34 89 ALA A N 1
ATOM 704 C CA . ALA A 1 89 ? 11.259 9.248 13.268 1.00 33.34 89 ALA A CA 1
ATOM 705 C C . ALA A 1 89 ? 9.757 9.247 13.600 1.00 33.34 89 ALA A C 1
ATOM 707 O O . ALA A 1 89 ? 9.029 10.180 13.255 1.00 33.34 89 ALA A O 1
ATOM 708 N N . LYS A 1 90 ? 9.294 8.215 14.310 1.00 37.41 90 LYS A N 1
ATOM 709 C CA . LYS A 1 90 ? 7.916 8.088 14.807 1.00 37.41 90 LYS A CA 1
ATOM 710 C C . LYS A 1 90 ? 7.416 9.422 15.401 1.00 37.41 90 LYS A C 1
ATOM 712 O O . LYS A 1 90 ? 7.966 9.895 16.390 1.00 37.41 90 LYS A O 1
ATOM 717 N N . GLY A 1 91 ? 6.366 10.015 14.816 1.00 36.50 91 GLY A N 1
ATOM 718 C CA . GLY A 1 91 ? 5.591 11.089 15.460 1.00 36.50 91 GLY A CA 1
ATOM 719 C C . GLY A 1 91 ? 5.795 12.548 15.014 1.00 36.50 91 GLY A C 1
ATOM 720 O O . GLY A 1 91 ? 5.432 13.435 15.784 1.00 36.50 91 GLY A O 1
ATOM 721 N N . LYS A 1 92 ? 6.305 12.858 13.809 1.00 31.36 92 LYS A N 1
ATOM 722 C CA . LYS A 1 92 ? 6.343 14.255 13.306 1.00 31.36 92 LYS A CA 1
ATOM 723 C C . LYS A 1 92 ? 5.660 14.405 11.935 1.00 31.36 92 LYS A C 1
ATOM 725 O O . LYS A 1 92 ? 6.198 13.970 10.927 1.00 31.36 92 LYS A O 1
ATOM 730 N N . GLY A 1 93 ? 4.481 15.037 11.891 1.00 41.47 93 GLY A N 1
ATOM 731 C CA . GLY A 1 93 ? 3.749 15.353 10.652 1.00 41.47 93 GLY A CA 1
ATOM 732 C C . GLY A 1 93 ? 2.246 15.569 10.872 1.00 41.47 93 GLY A C 1
ATOM 733 O O . GLY A 1 93 ? 1.706 15.139 11.889 1.00 41.47 93 GLY A O 1
ATOM 734 N N . ARG A 1 94 ? 1.549 16.228 9.928 1.00 47.91 94 ARG A N 1
ATOM 735 C CA . ARG A 1 94 ? 0.072 16.270 9.905 1.00 47.91 94 ARG A CA 1
ATOM 736 C C . ARG A 1 94 ? -0.464 14.877 9.532 1.00 47.91 94 ARG A C 1
ATOM 738 O O . ARG A 1 94 ? -0.782 14.626 8.379 1.00 47.91 94 ARG A O 1
ATOM 745 N N . GLY A 1 95 ? -0.499 13.990 10.525 1.00 56.88 95 GLY A N 1
ATOM 746 C CA . GLY A 1 95 ? -1.402 12.845 10.702 1.00 56.88 95 GLY A CA 1
ATOM 747 C C . GLY A 1 95 ? -1.401 11.676 9.709 1.00 56.88 95 GLY A C 1
ATOM 748 O O . GLY A 1 95 ? -1.917 10.632 10.078 1.00 56.88 95 GLY A O 1
ATOM 749 N N . GLY A 1 96 ? -0.885 11.800 8.487 1.00 69.50 96 GLY A N 1
ATOM 750 C CA . GLY A 1 96 ? -0.919 10.715 7.500 1.00 69.50 96 GLY A CA 1
ATOM 751 C C . GLY A 1 96 ? 0.440 10.087 7.213 1.00 69.50 96 GLY A C 1
ATOM 752 O O . GLY A 1 96 ? 1.495 10.633 7.546 1.00 69.50 96 GLY A O 1
ATOM 753 N N . MET A 1 97 ? 0.401 8.923 6.571 1.00 81.19 97 MET A N 1
ATOM 754 C CA . MET A 1 97 ? 1.560 8.075 6.290 1.00 81.19 97 MET A CA 1
ATOM 755 C C . MET A 1 97 ? 1.620 7.765 4.797 1.00 81.19 97 MET A C 1
ATOM 757 O O . MET A 1 97 ? 0.603 7.447 4.196 1.00 81.19 97 MET A O 1
ATOM 761 N N . THR A 1 98 ? 2.785 7.886 4.169 1.00 85.62 98 THR A N 1
ATOM 762 C CA . THR A 1 98 ? 2.989 7.540 2.754 1.00 85.62 98 THR A CA 1
ATOM 763 C C . THR A 1 98 ? 4.168 6.596 2.627 1.00 85.62 98 THR A C 1
ATOM 765 O O . THR A 1 98 ? 5.223 6.880 3.185 1.00 85.62 98 THR A O 1
ATOM 768 N N . TRP A 1 99 ? 4.007 5.519 1.866 1.00 87.75 99 TRP A N 1
ATOM 769 C CA . TRP A 1 99 ? 5.093 4.647 1.435 1.00 87.75 99 TRP A CA 1
ATOM 770 C C . TRP A 1 99 ? 5.349 4.885 -0.041 1.00 87.75 99 TRP A C 1
ATOM 772 O O . TRP A 1 99 ? 4.415 4.855 -0.842 1.00 87.75 99 TRP A O 1
ATOM 782 N N . ALA A 1 100 ? 6.600 5.154 -0.399 1.00 87.50 100 ALA A N 1
ATOM 783 C CA . ALA A 1 100 ? 6.971 5.447 -1.774 1.00 87.50 100 ALA A CA 1
ATOM 784 C C . ALA A 1 100 ? 8.279 4.773 -2.188 1.00 87.50 100 ALA A C 1
ATOM 786 O O . ALA A 1 100 ? 9.229 4.688 -1.409 1.00 87.50 100 ALA A O 1
ATOM 787 N N . CYS A 1 101 ? 8.315 4.380 -3.458 1.00 84.00 101 CYS A N 1
ATOM 788 C CA . CYS A 1 101 ? 9.477 3.902 -4.190 1.00 84.00 101 CYS A CA 1
ATOM 789 C C . CYS A 1 101 ? 9.923 5.023 -5.147 1.00 84.00 101 CYS A C 1
ATOM 791 O O . CYS A 1 101 ? 9.257 5.335 -6.140 1.00 84.00 101 CYS A O 1
ATOM 793 N N . ARG A 1 102 ? 11.018 5.720 -4.817 1.00 76.25 102 ARG A N 1
ATOM 794 C CA . ARG A 1 102 ? 11.532 6.847 -5.623 1.00 76.25 102 ARG A CA 1
ATOM 795 C C . ARG A 1 102 ? 12.286 6.333 -6.848 1.00 76.25 102 ARG A C 1
ATOM 797 O O . ARG A 1 102 ? 12.993 5.342 -6.761 1.00 76.25 102 ARG A O 1
ATOM 804 N N . GLY A 1 103 ? 12.128 7.006 -7.989 1.00 71.31 103 GLY A N 1
ATOM 805 C CA . GLY A 1 103 ? 12.658 6.530 -9.278 1.00 71.31 103 GLY A CA 1
ATOM 806 C C . GLY A 1 103 ? 11.914 5.322 -9.868 1.00 71.31 103 GLY A C 1
ATOM 807 O O . GLY A 1 103 ? 12.221 4.898 -10.976 1.00 71.31 103 GLY A O 1
ATOM 808 N N . CYS A 1 104 ? 10.914 4.792 -9.160 1.00 80.94 104 CYS A N 1
ATOM 809 C CA . CYS A 1 104 ? 10.073 3.693 -9.617 1.00 80.94 104 CYS A CA 1
ATOM 810 C C . CYS A 1 104 ? 8.869 4.241 -10.403 1.00 80.94 104 CYS A C 1
ATOM 812 O O . CYS A 1 104 ? 8.394 5.359 -10.157 1.00 80.94 104 CYS A O 1
ATOM 814 N N . GLY A 1 105 ? 8.379 3.463 -11.366 1.00 71.00 105 GLY A N 1
ATOM 815 C CA . GLY A 1 105 ? 7.272 3.824 -12.252 1.00 71.00 105 GLY A CA 1
ATOM 816 C C . GLY A 1 105 ? 7.646 4.827 -13.350 1.00 71.00 105 GLY A C 1
ATOM 817 O O . GLY A 1 105 ? 6.756 5.322 -14.033 1.00 71.00 105 GLY A O 1
ATOM 818 N N . THR A 1 106 ? 8.935 5.158 -13.510 1.00 73.75 106 THR A N 1
ATOM 819 C CA . THR A 1 106 ? 9.450 6.044 -14.577 1.00 73.75 106 THR A CA 1
ATOM 820 C C . THR A 1 106 ? 10.242 5.306 -15.661 1.00 73.75 106 THR A C 1
ATOM 822 O O . THR A 1 106 ? 10.466 5.864 -16.730 1.00 73.75 106 THR A O 1
ATOM 825 N N . SER A 1 107 ? 10.655 4.063 -15.406 1.00 70.44 107 SER A N 1
ATOM 826 C CA . SER A 1 107 ? 11.311 3.158 -16.359 1.00 70.44 107 SER A CA 1
ATOM 827 C C . SER A 1 107 ? 10.738 1.743 -16.232 1.00 70.44 107 SER A C 1
ATOM 829 O O . SER A 1 107 ? 10.192 1.372 -15.186 1.00 70.44 107 SER A O 1
ATOM 831 N N . GLU A 1 108 ? 10.832 0.950 -17.304 1.00 68.50 108 GLU A N 1
ATOM 832 C CA . GLU A 1 108 ? 10.402 -0.452 -17.280 1.00 68.50 108 GLU A CA 1
ATOM 833 C C . GLU A 1 108 ? 11.178 -1.2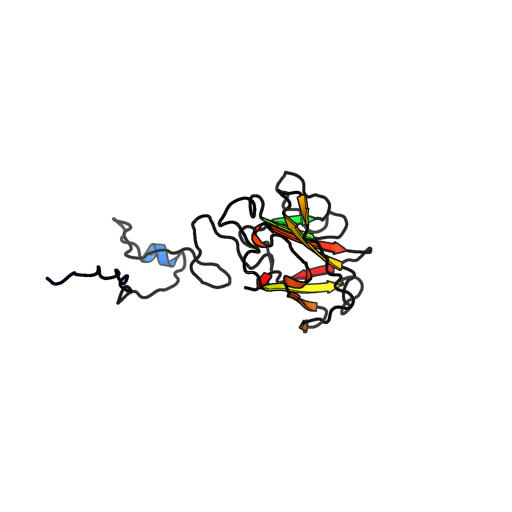66 -16.233 1.00 68.50 108 GLU A C 1
ATOM 835 O O . GLU A 1 108 ? 12.384 -1.106 -16.045 1.00 68.50 108 GLU A O 1
ATOM 840 N N . GLY A 1 109 ? 10.447 -2.142 -15.538 1.00 70.06 109 GLY A N 1
ATOM 841 C CA . GLY A 1 109 ? 10.965 -3.089 -14.549 1.00 70.06 109 GLY A CA 1
ATOM 842 C C . GLY A 1 109 ? 11.111 -2.573 -13.106 1.00 70.06 109 GLY A C 1
ATOM 843 O O . GLY A 1 109 ? 11.298 -3.391 -12.212 1.00 70.06 109 GLY A O 1
ATOM 844 N N . TYR A 1 110 ? 10.907 -1.279 -12.837 1.00 84.19 110 TYR A N 1
ATOM 845 C CA . TYR A 1 110 ? 10.698 -0.744 -11.477 1.00 84.19 110 TYR A CA 1
ATOM 846 C C . TYR A 1 110 ? 9.242 -0.310 -11.272 1.00 84.19 110 TYR A C 1
ATOM 848 O O . TYR A 1 110 ? 8.961 0.832 -10.922 1.00 84.19 110 TYR A O 1
ATOM 856 N N . GLN A 1 111 ? 8.296 -1.205 -11.544 1.00 89.94 111 GLN A N 1
ATOM 857 C CA . GLN A 1 111 ? 6.858 -0.914 -11.563 1.00 89.94 111 GLN A CA 1
ATOM 858 C C . GLN A 1 111 ? 6.151 -1.686 -10.437 1.00 89.94 111 GLN A C 1
ATOM 860 O O . GLN A 1 111 ? 5.524 -2.714 -10.701 1.00 89.94 111 GLN A O 1
ATOM 865 N N . PRO A 1 112 ? 6.261 -1.248 -9.168 1.00 90.50 112 PRO A N 1
ATOM 866 C CA . PRO A 1 112 ? 5.818 -2.048 -8.025 1.00 90.50 112 PRO A CA 1
ATOM 867 C C . PRO A 1 112 ? 4.325 -2.379 -8.074 1.00 90.50 112 PRO A C 1
ATOM 869 O O . PRO A 1 112 ? 3.929 -3.472 -7.688 1.00 90.50 112 PRO A O 1
ATOM 872 N N . PHE A 1 113 ? 3.497 -1.491 -8.624 1.00 93.75 113 PHE A N 1
ATOM 873 C CA . PHE A 1 113 ? 2.059 -1.726 -8.735 1.00 93.75 113 PHE A CA 1
ATOM 874 C C . PHE A 1 113 ? 1.642 -2.477 -10.010 1.00 93.75 113 PHE A C 1
ATOM 876 O O . PHE A 1 113 ? 0.476 -2.854 -10.116 1.00 93.75 113 PHE A O 1
ATOM 883 N N . ALA A 1 114 ? 2.535 -2.745 -10.972 1.00 91.38 114 ALA A N 1
ATOM 884 C CA . ALA A 1 114 ? 2.169 -3.486 -12.183 1.00 91.38 114 ALA A CA 1
ATOM 885 C C . ALA A 1 114 ? 1.685 -4.901 -11.830 1.00 91.38 114 ALA A C 1
ATOM 887 O O . ALA A 1 114 ? 2.383 -5.633 -11.142 1.00 91.38 114 ALA A O 1
ATOM 888 N N . GLY A 1 115 ? 0.491 -5.292 -12.286 1.00 91.50 115 GLY A N 1
ATOM 889 C CA . GLY A 1 115 ? -0.076 -6.623 -12.023 1.00 91.50 115 GLY A CA 1
ATOM 890 C C . GLY A 1 115 ? -0.585 -6.856 -10.595 1.00 91.50 115 GLY A C 1
ATOM 891 O O . GLY A 1 115 ? -1.045 -7.951 -10.296 1.00 91.50 115 GLY A O 1
ATOM 892 N N . VAL A 1 116 ? -0.535 -5.850 -9.718 1.00 95.19 116 VAL A N 1
ATOM 893 C CA . VAL A 1 116 ? -1.130 -5.929 -8.377 1.00 95.19 116 VAL A CA 1
ATOM 894 C C . VAL A 1 116 ? -2.656 -5.979 -8.493 1.00 95.19 116 VAL A C 1
ATOM 896 O O . VAL A 1 116 ? -3.267 -5.198 -9.224 1.00 95.19 116 VAL A O 1
ATOM 899 N N . LYS A 1 117 ? -3.284 -6.901 -7.769 1.00 96.94 117 LYS A N 1
ATOM 900 C CA . LYS A 1 117 ? -4.739 -7.084 -7.713 1.00 96.94 117 LYS A CA 1
ATOM 901 C C . LYS A 1 117 ? -5.368 -6.299 -6.577 1.00 96.94 117 LYS A C 1
ATOM 903 O O . LYS A 1 117 ? -6.472 -5.783 -6.748 1.00 96.94 117 LYS A O 1
ATOM 908 N N . ALA A 1 118 ? -4.673 -6.185 -5.451 1.00 97.50 118 ALA A N 1
ATOM 909 C CA . ALA A 1 118 ? -5.160 -5.473 -4.283 1.00 97.50 118 ALA A CA 1
ATOM 910 C C . ALA A 1 118 ? -4.026 -4.977 -3.386 1.00 97.50 118 ALA A C 1
ATOM 912 O O . ALA A 1 118 ? -2.875 -5.390 -3.525 1.00 97.50 118 ALA A O 1
ATOM 913 N N . VAL A 1 119 ? -4.374 -4.088 -2.462 1.00 97.56 119 VAL A N 1
ATOM 914 C CA . VAL A 1 119 ? -3.518 -3.708 -1.341 1.00 97.56 119 VAL A CA 1
ATOM 915 C C . VAL A 1 119 ? -4.151 -4.225 -0.063 1.00 97.56 119 VAL A C 1
ATOM 917 O O . VAL A 1 119 ? -5.337 -3.989 0.180 1.00 97.56 119 VAL A O 1
ATOM 920 N N . GLU A 1 120 ? -3.339 -4.875 0.757 1.00 97.94 120 GLU A N 1
ATOM 921 C CA . GLU A 1 120 ? -3.740 -5.431 2.038 1.00 97.94 120 GLU A CA 1
ATOM 922 C C . GLU A 1 120 ? -2.986 -4.740 3.178 1.00 97.94 120 GLU A C 1
ATOM 924 O O . GLU A 1 120 ? -1.808 -4.417 3.033 1.00 97.94 120 GLU A O 1
ATOM 929 N N . PHE A 1 121 ? -3.672 -4.463 4.287 1.00 97.25 121 PHE A N 1
ATOM 930 C CA . PHE A 1 121 ? -3.063 -3.915 5.502 1.00 97.25 121 PHE A CA 1
ATOM 931 C C . PHE A 1 121 ? -3.967 -4.102 6.719 1.00 97.25 121 PHE A C 1
ATOM 933 O O . PHE A 1 121 ? -5.193 -4.200 6.600 1.00 97.25 121 PHE A O 1
ATOM 940 N N . TRP A 1 122 ? -3.364 -4.053 7.903 1.00 95.94 122 TRP A N 1
ATOM 941 C CA . TRP A 1 122 ? -4.070 -3.884 9.165 1.00 95.94 122 TRP A CA 1
ATOM 942 C C . TRP A 1 122 ? -4.036 -2.432 9.615 1.00 95.94 122 TRP A C 1
ATOM 944 O O . TRP A 1 122 ? -3.054 -1.712 9.430 1.00 95.94 122 TRP A O 1
ATOM 954 N N . ILE A 1 123 ? -5.123 -1.990 10.235 1.00 93.81 123 ILE A N 1
ATOM 955 C CA . ILE A 1 123 ? -5.220 -0.658 10.816 1.00 93.81 123 ILE A CA 1
ATOM 956 C C . ILE A 1 123 ? -5.987 -0.704 12.135 1.00 93.81 123 ILE A C 1
ATOM 958 O O . ILE A 1 123 ? -6.920 -1.489 12.303 1.00 93.81 123 ILE A O 1
ATOM 962 N N . ARG A 1 124 ? -5.610 0.159 13.078 1.00 90.88 124 ARG A N 1
ATOM 963 C CA . ARG A 1 124 ? -6.405 0.421 14.284 1.00 90.88 124 ARG A CA 1
ATOM 964 C C . ARG A 1 124 ? -6.424 1.897 14.623 1.00 90.88 124 ARG A C 1
ATOM 966 O O . ARG A 1 124 ? -5.421 2.595 14.457 1.00 90.88 124 ARG A O 1
ATOM 973 N N . ASP A 1 125 ? -7.550 2.352 15.148 1.00 89.94 125 ASP A N 1
ATOM 974 C CA . ASP A 1 125 ? -7.679 3.676 15.743 1.00 89.94 125 ASP A CA 1
ATOM 975 C C . ASP A 1 125 ? -7.157 3.647 17.194 1.00 89.94 125 ASP A C 1
ATOM 977 O O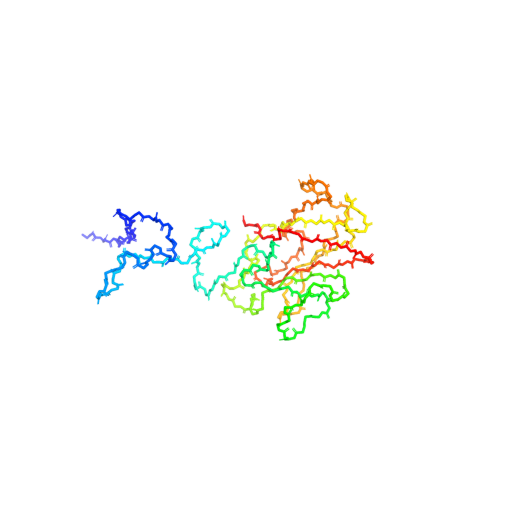 . ASP A 1 125 ? -7.546 2.806 18.002 1.00 89.94 125 ASP A O 1
ATOM 981 N N . ARG A 1 126 ? -6.236 4.555 17.530 1.00 85.38 126 ARG A N 1
ATOM 982 C CA . ARG A 1 126 ? -5.651 4.698 18.875 1.00 85.38 126 ARG A CA 1
ATOM 983 C C . ARG A 1 126 ? -6.512 5.543 19.805 1.00 85.38 126 ARG A C 1
ATOM 985 O O . ARG A 1 126 ? -6.368 5.440 21.019 1.00 85.38 126 ARG A O 1
ATOM 992 N N . SER A 1 127 ? -7.331 6.421 19.241 1.00 84.56 127 SER A N 1
ATOM 993 C CA . SER A 1 127 ? -8.240 7.303 19.966 1.00 84.56 127 SER A CA 1
ATOM 994 C C . SER A 1 127 ? -9.586 6.630 20.230 1.00 84.56 127 SER A C 1
ATOM 996 O O . SER A 1 127 ? -10.222 6.939 21.232 1.00 84.56 127 SER A O 1
ATOM 998 N N . SER A 1 128 ? -10.017 5.717 19.356 1.00 88.19 128 SER A N 1
ATOM 999 C CA . SER A 1 128 ? -11.255 4.933 19.482 1.00 88.19 128 SER A CA 1
ATOM 1000 C C . SER A 1 128 ? -11.022 3.457 19.113 1.00 88.19 128 SER A C 1
ATOM 1002 O O . SER A 1 128 ? -11.404 3.028 18.020 1.00 88.19 128 SER A O 1
ATOM 1004 N N . PRO A 1 129 ? -10.394 2.663 19.997 1.00 88.06 129 PRO A N 1
ATOM 1005 C CA . PRO A 1 129 ? -10.032 1.279 19.696 1.00 88.06 129 PRO A CA 1
ATOM 1006 C C . PRO A 1 129 ? -11.209 0.407 19.236 1.00 88.06 129 PRO A C 1
ATOM 1008 O O . PRO A 1 129 ? -12.326 0.536 19.734 1.00 88.06 129 PRO A O 1
ATOM 1011 N N . GLY A 1 130 ? -10.959 -0.479 18.265 1.00 87.06 130 GLY A N 1
ATOM 1012 C CA . GLY A 1 130 ? -11.977 -1.355 17.669 1.00 87.06 130 GLY A CA 1
ATOM 1013 C C . GLY A 1 130 ? -12.881 -0.682 16.628 1.00 87.06 130 GLY A C 1
ATOM 1014 O O . GLY A 1 130 ? -13.710 -1.354 16.015 1.00 87.06 130 GLY A O 1
ATOM 1015 N N . THR A 1 131 ? -12.717 0.622 16.384 1.00 91.62 131 THR A N 1
ATOM 1016 C CA . THR A 1 131 ? -13.428 1.354 15.325 1.00 91.62 131 THR A CA 1
ATOM 1017 C C . THR A 1 131 ? -12.536 1.614 14.110 1.00 91.62 131 THR A C 1
ATOM 1019 O O . THR A 1 131 ? -11.311 1.661 14.222 1.00 91.62 131 THR A O 1
ATOM 1022 N N . VAL A 1 132 ? -13.161 1.782 12.936 1.00 93.00 132 VAL A N 1
ATOM 1023 C CA . VAL A 1 132 ? -12.447 2.138 11.701 1.00 93.00 132 VAL A CA 1
ATOM 1024 C C . VAL A 1 132 ? -12.053 3.625 11.762 1.00 93.00 132 VAL A C 1
ATOM 1026 O O . VAL A 1 132 ? -12.954 4.481 11.794 1.00 93.00 132 VAL A O 1
ATOM 1029 N N . PRO A 1 133 ? -10.753 3.975 11.726 1.00 90.25 133 PRO A N 1
ATOM 1030 C CA . PRO A 1 133 ? -10.335 5.373 11.725 1.00 90.25 133 PRO A CA 1
ATOM 1031 C C . PRO A 1 133 ? -10.776 6.073 10.431 1.00 90.25 133 PRO A C 1
ATOM 1033 O O . PRO A 1 133 ? -10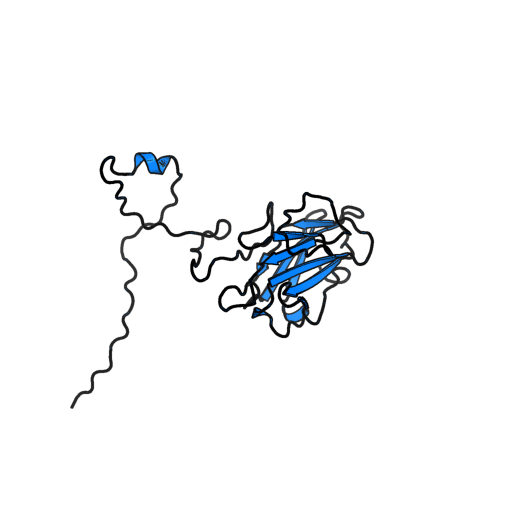.846 5.463 9.360 1.00 90.25 133 PRO A O 1
ATOM 1036 N N . ASN A 1 134 ? -11.060 7.379 10.499 1.00 90.12 134 ASN A N 1
ATOM 1037 C CA . ASN A 1 134 ? -11.449 8.174 9.326 1.00 90.12 134 ASN A CA 1
ATOM 1038 C C . ASN A 1 134 ? -10.240 8.516 8.447 1.00 90.12 134 ASN A C 1
ATOM 1040 O O . ASN A 1 134 ? -9.757 9.651 8.409 1.00 90.12 134 ASN A O 1
ATOM 1044 N N . VAL A 1 135 ? -9.734 7.502 7.761 1.00 89.75 135 VAL A N 1
ATOM 1045 C CA . VAL A 1 135 ? -8.576 7.576 6.876 1.00 89.75 135 VAL A CA 1
ATOM 1046 C C . VAL A 1 135 ? -9.026 7.228 5.469 1.00 89.75 135 VAL A C 1
ATOM 1048 O O . VAL A 1 135 ? -9.898 6.383 5.271 1.00 89.75 135 VAL A O 1
ATOM 1051 N N . LYS A 1 136 ? -8.431 7.891 4.485 1.00 92.56 136 LYS A N 1
ATOM 1052 C CA . LYS A 1 136 ? -8.528 7.516 3.082 1.00 92.56 136 LYS A CA 1
ATOM 1053 C C . LYS A 1 136 ? -7.199 6.987 2.564 1.00 92.56 136 LYS A C 1
ATOM 1055 O O . LYS A 1 136 ? -6.135 7.472 2.947 1.00 92.56 136 LYS A O 1
ATOM 1060 N N . VAL A 1 137 ? -7.286 6.012 1.672 1.00 94.75 137 VAL A N 1
ATOM 1061 C CA . VAL A 1 137 ? -6.160 5.391 0.981 1.00 94.75 137 VAL A CA 1
ATOM 1062 C C . VAL A 1 137 ? -6.079 5.947 -0.435 1.00 94.75 137 VAL A C 1
ATOM 1064 O O . VAL A 1 137 ? -7.095 6.069 -1.123 1.00 94.75 137 VAL A O 1
ATOM 1067 N N . MET A 1 138 ? -4.873 6.288 -0.870 1.00 94.12 138 MET A N 1
ATOM 1068 C CA . MET A 1 138 ? -4.590 6.876 -2.178 1.00 94.12 138 MET A CA 1
ATOM 1069 C C . MET A 1 138 ? -3.377 6.185 -2.796 1.00 94.12 138 MET A C 1
ATOM 1071 O O . MET A 1 138 ? -2.408 5.917 -2.093 1.00 94.12 138 MET A O 1
ATOM 1075 N N . ILE A 1 139 ? -3.391 5.955 -4.107 1.00 95.19 139 ILE A N 1
ATOM 1076 C CA . ILE A 1 139 ? -2.260 5.389 -4.859 1.00 95.19 139 ILE A CA 1
ATOM 1077 C C . ILE A 1 139 ? -1.827 6.397 -5.921 1.00 95.19 139 ILE A C 1
ATOM 1079 O O . ILE A 1 139 ? -2.663 7.107 -6.482 1.00 95.19 139 ILE A O 1
ATOM 1083 N N . GLY A 1 140 ? -0.529 6.501 -6.192 1.00 92.75 140 GLY A N 1
ATOM 1084 C CA . GLY A 1 140 ? -0.021 7.442 -7.190 1.00 92.75 140 GLY A CA 1
ATOM 1085 C C . GLY A 1 140 ? 1.440 7.230 -7.553 1.00 92.75 140 GLY A C 1
ATOM 1086 O O . GLY A 1 140 ? 2.009 6.173 -7.302 1.00 92.75 140 GLY A O 1
ATOM 1087 N N . ASN A 1 141 ? 2.057 8.269 -8.106 1.00 90.19 141 ASN A N 1
ATOM 1088 C CA . ASN A 1 141 ? 3.476 8.356 -8.412 1.00 90.19 141 ASN A CA 1
ATOM 1089 C C . ASN A 1 141 ? 4.006 9.734 -7.955 1.00 90.19 141 ASN A C 1
ATOM 1091 O O . ASN A 1 141 ? 3.584 10.761 -8.504 1.00 90.19 141 ASN A O 1
ATOM 1095 N N . PRO A 1 142 ? 4.943 9.783 -6.989 1.00 83.38 142 PRO A N 1
ATOM 1096 C CA . PRO A 1 142 ? 5.497 11.037 -6.485 1.00 83.38 142 PRO A CA 1
ATOM 1097 C C . PRO A 1 142 ? 6.394 11.740 -7.503 1.00 83.38 142 PRO A C 1
ATOM 1099 O O . PRO A 1 142 ? 6.511 12.961 -7.469 1.00 83.38 142 PRO A O 1
ATOM 1102 N N . ASN A 1 143 ? 7.047 10.991 -8.394 1.00 83.12 143 ASN A N 1
ATOM 1103 C CA . ASN A 1 143 ? 7.974 11.527 -9.393 1.00 83.12 143 ASN A CA 1
ATOM 1104 C C . ASN A 1 143 ? 7.219 12.205 -10.547 1.00 83.12 143 ASN A C 1
ATOM 1106 O O . ASN A 1 143 ? 7.719 13.159 -11.132 1.00 83.12 143 ASN A O 1
ATOM 1110 N N . LEU A 1 144 ? 5.999 11.742 -10.838 1.00 85.12 144 LEU A N 1
ATOM 1111 C CA . LEU A 1 144 ? 5.092 12.350 -11.818 1.00 85.12 144 LEU A CA 1
ATOM 1112 C C . LEU A 1 144 ? 4.097 13.335 -11.188 1.00 85.12 144 LEU A C 1
ATOM 1114 O O . LEU A 1 144 ? 3.295 13.929 -11.905 1.00 85.12 144 LEU A O 1
ATOM 1118 N N . ASN A 1 145 ? 4.112 13.477 -9.857 1.00 84.50 145 ASN A N 1
ATOM 1119 C CA . ASN A 1 145 ? 3.129 14.240 -9.086 1.00 84.50 145 ASN A CA 1
ATOM 1120 C C . ASN A 1 145 ? 1.672 13.912 -9.483 1.00 84.50 145 ASN A C 1
ATOM 1122 O O . ASN A 1 145 ? 0.837 14.800 -9.664 1.00 84.50 145 ASN A O 1
ATOM 1126 N N . LYS A 1 146 ? 1.375 12.621 -9.669 1.00 87.62 146 LYS A N 1
ATOM 1127 C CA . LYS A 1 146 ? 0.084 12.145 -10.178 1.00 87.62 146 LYS A CA 1
ATOM 1128 C C . LYS A 1 146 ? -0.501 11.089 -9.251 1.00 87.62 146 LYS A C 1
ATOM 1130 O O . LYS A 1 146 ? 0.189 10.148 -8.875 1.00 87.62 146 LYS A O 1
ATOM 1135 N N . TRP A 1 147 ? -1.779 11.224 -8.924 1.00 91.25 147 TRP A N 1
ATOM 1136 C CA . TRP A 1 147 ? -2.549 10.226 -8.180 1.00 91.25 147 TRP A CA 1
ATOM 1137 C C . TRP A 1 147 ? -3.478 9.459 -9.125 1.00 91.25 147 TRP A C 1
ATOM 1139 O O . TRP A 1 147 ? -3.777 9.926 -10.227 1.00 91.25 147 TRP A O 1
ATOM 1149 N N . CYS A 1 148 ? -3.926 8.278 -8.705 1.00 95.50 148 CYS A N 1
ATOM 1150 C CA . CYS A 1 148 ? -5.044 7.599 -9.349 1.00 95.50 148 CYS A CA 1
ATOM 1151 C C . CYS A 1 148 ? -6.326 8.436 -9.215 1.00 95.50 148 CYS A C 1
ATOM 1153 O O . CYS A 1 148 ? -6.417 9.330 -8.373 1.00 95.50 148 CYS A O 1
ATOM 1155 N N . ASN A 1 149 ? -7.323 8.161 -10.058 1.00 96.31 149 ASN A N 1
ATOM 1156 C CA . ASN A 1 149 ? -8.506 9.018 -10.160 1.00 96.31 149 ASN A CA 1
ATOM 1157 C C . ASN A 1 149 ? -9.453 8.898 -8.959 1.00 96.31 149 ASN A C 1
ATOM 1159 O O . ASN A 1 149 ? -10.389 9.688 -8.848 1.00 96.31 149 ASN A O 1
ATOM 1163 N N . ASN A 1 150 ? -9.272 7.887 -8.110 1.00 95.94 150 ASN A N 1
ATOM 1164 C CA . ASN A 1 150 ? -10.127 7.643 -6.963 1.00 95.94 150 ASN A CA 1
ATOM 1165 C C . ASN A 1 150 ? -9.310 7.346 -5.702 1.00 95.94 150 ASN A C 1
ATOM 1167 O O . ASN A 1 150 ? -8.255 6.713 -5.743 1.00 95.94 150 ASN A O 1
ATOM 1171 N N . GLU A 1 151 ? -9.867 7.758 -4.571 1.00 94.00 151 GLU A N 1
ATOM 1172 C CA . GLU A 1 151 ? -9.379 7.488 -3.224 1.00 94.00 151 GLU A CA 1
ATOM 1173 C C . GLU A 1 151 ? -10.399 6.632 -2.467 1.00 94.00 151 GLU A C 1
ATOM 1175 O O . GLU A 1 151 ? -11.577 6.561 -2.833 1.00 94.00 151 GLU A O 1
ATOM 1180 N N . LYS A 1 152 ? -9.957 5.929 -1.424 1.00 95.62 152 LYS A N 1
ATOM 1181 C CA . LYS A 1 152 ? -10.823 5.023 -0.661 1.00 95.62 152 LYS A CA 1
ATOM 1182 C C . LYS A 1 152 ? -10.845 5.382 0.804 1.00 95.62 152 LYS A C 1
ATOM 1184 O O . LYS A 1 152 ? -9.907 5.070 1.524 1.00 95.62 152 LYS A O 1
ATOM 1189 N N . GLY A 1 153 ? -11.928 6.024 1.236 1.00 94.50 153 GLY A N 1
ATOM 1190 C CA . GLY A 1 153 ? -12.239 6.156 2.656 1.00 94.50 153 GLY A CA 1
ATOM 1191 C C . GLY A 1 153 ? -12.486 4.781 3.272 1.00 94.50 153 GLY A C 1
ATOM 1192 O O . GLY A 1 153 ? -13.220 3.983 2.700 1.00 94.50 153 GLY A O 1
ATOM 1193 N N . LEU A 1 154 ? -11.875 4.509 4.424 1.00 94.56 154 LEU A N 1
ATOM 1194 C CA . LEU A 1 154 ? -12.032 3.235 5.128 1.00 94.56 154 LEU A CA 1
ATOM 1195 C C . LEU A 1 154 ? -13.378 3.133 5.843 1.00 94.56 154 LEU A C 1
ATOM 1197 O O . LEU A 1 154 ? -13.975 2.060 5.896 1.00 94.56 154 LEU A O 1
ATOM 1201 N N . ARG A 1 155 ? -13.897 4.252 6.368 1.00 91.12 155 ARG A N 1
ATOM 1202 C CA . ARG A 1 155 ? -15.233 4.277 6.974 1.00 91.12 155 ARG A CA 1
ATOM 1203 C C . ARG A 1 155 ? -16.283 3.882 5.934 1.00 91.12 155 ARG A C 1
ATOM 1205 O O . ARG A 1 155 ? -16.417 4.534 4.904 1.00 91.12 155 ARG A O 1
ATOM 1212 N N . GLY A 1 156 ? -17.043 2.834 6.242 1.00 86.69 156 GLY A N 1
ATOM 1213 C CA . GLY A 1 156 ? -18.077 2.283 5.362 1.00 86.69 156 GLY A CA 1
ATOM 1214 C C . GLY A 1 156 ? -17.597 1.152 4.450 1.00 86.69 156 GLY A C 1
ATOM 1215 O O . GLY A 1 156 ? -18.433 0.514 3.816 1.00 86.69 156 GLY A O 1
ATOM 1216 N N . LEU A 1 157 ? -16.292 0.859 4.411 1.00 93.25 157 LEU A N 1
ATOM 1217 C CA . LEU A 1 157 ? -15.789 -0.370 3.805 1.00 93.25 157 LEU A CA 1
ATOM 1218 C C . LEU A 1 157 ? -15.849 -1.515 4.827 1.00 93.25 157 LEU A C 1
ATOM 1220 O O . LEU A 1 157 ? -15.508 -1.305 5.994 1.00 93.25 157 LEU A O 1
ATOM 1224 N N . PRO A 1 158 ? -16.274 -2.723 4.420 1.00 93.38 158 PRO A N 1
ATOM 1225 C CA . PRO A 1 158 ? -16.202 -3.885 5.289 1.00 93.38 158 PRO A CA 1
ATOM 1226 C C . PRO A 1 158 ? -14.737 -4.278 5.506 1.00 93.38 158 PRO A C 1
ATOM 1228 O O . PRO A 1 158 ? -13.963 -4.360 4.551 1.00 93.38 158 PRO A O 1
ATOM 1231 N N . ALA A 1 159 ? -14.367 -4.539 6.758 1.00 95.88 159 ALA A N 1
ATOM 1232 C CA . ALA A 1 159 ? -13.083 -5.154 7.061 1.00 95.88 159 ALA A CA 1
ATOM 1233 C C . ALA A 1 159 ? -13.088 -6.614 6.573 1.00 95.88 159 ALA A C 1
ATOM 1235 O O . ALA A 1 159 ? -14.075 -7.329 6.745 1.00 95.88 159 ALA A O 1
ATOM 1236 N N . ALA A 1 160 ? -11.980 -7.055 5.980 1.00 97.00 160 ALA A N 1
ATOM 1237 C CA . ALA A 1 160 ? -11.775 -8.437 5.553 1.00 97.00 160 ALA A CA 1
ATOM 1238 C C . ALA A 1 160 ? -11.589 -9.386 6.751 1.00 97.00 160 ALA A C 1
ATOM 1240 O O . ALA A 1 160 ? -11.976 -10.550 6.690 1.00 97.00 160 ALA A O 1
ATOM 1241 N N . ALA A 1 161 ? -11.016 -8.880 7.846 1.00 97.12 161 ALA A N 1
ATOM 1242 C CA . ALA A 1 161 ? -10.867 -9.585 9.115 1.00 97.12 161 ALA A CA 1
ATOM 1243 C C . ALA A 1 161 ? -10.807 -8.590 10.283 1.00 97.12 161 ALA A C 1
ATOM 1245 O O . ALA A 1 161 ? -10.617 -7.384 10.099 1.00 97.12 161 ALA A O 1
ATOM 1246 N N . THR A 1 162 ? -10.980 -9.085 11.504 1.00 96.75 162 THR A N 1
ATOM 1247 C CA . THR A 1 162 ? -10.843 -8.292 12.731 1.00 96.75 162 THR A CA 1
ATOM 1248 C C . THR A 1 162 ? -10.179 -9.143 13.802 1.00 96.75 162 THR A C 1
ATOM 1250 O O . THR A 1 162 ? -10.623 -10.259 14.062 1.00 96.75 162 THR A O 1
ATOM 1253 N N . GLU A 1 163 ? -9.139 -8.603 14.431 1.00 95.94 163 GLU A N 1
ATOM 1254 C CA . GLU A 1 163 ? -8.367 -9.256 15.489 1.00 95.94 163 GLU A CA 1
ATOM 1255 C C . GLU A 1 163 ? -8.117 -8.257 16.624 1.00 95.94 163 GLU A C 1
ATOM 1257 O O . GLU A 1 163 ? -7.293 -7.344 16.534 1.00 95.94 163 GLU A O 1
ATOM 1262 N N . GLY A 1 164 ? -8.879 -8.396 17.711 1.00 93.88 164 GLY A N 1
ATOM 1263 C CA . GLY A 1 164 ? -8.861 -7.426 18.805 1.00 93.88 164 GLY A CA 1
ATOM 1264 C C . GLY A 1 164 ? -9.263 -6.026 18.328 1.00 93.88 164 GLY A C 1
ATOM 1265 O O . GLY A 1 164 ? -10.372 -5.822 17.846 1.00 93.88 164 GLY A O 1
ATOM 1266 N N . GLU A 1 165 ? -8.361 -5.055 18.483 1.00 93.19 165 GLU A N 1
ATOM 1267 C CA . GLU A 1 165 ? -8.564 -3.662 18.047 1.00 93.19 165 GLU A CA 1
ATOM 1268 C C . GLU A 1 165 ? -8.206 -3.427 16.573 1.00 93.19 165 GLU A C 1
ATOM 1270 O O . GLU A 1 165 ? -8.438 -2.332 16.058 1.00 93.19 165 GLU A O 1
ATOM 1275 N N . TRP A 1 166 ? -7.594 -4.417 15.920 1.00 94.25 166 TRP A N 1
ATOM 1276 C CA . TRP A 1 166 ? -7.102 -4.316 14.556 1.00 94.25 166 TRP A CA 1
ATOM 1277 C C . TRP A 1 166 ? -8.146 -4.776 13.551 1.00 94.25 166 TRP A C 1
ATOM 1279 O O . TRP A 1 166 ? -8.844 -5.772 13.743 1.00 94.25 166 TRP A O 1
ATOM 1289 N N . GLN A 1 167 ? -8.214 -4.055 12.440 1.00 96.38 167 GLN A N 1
ATOM 1290 C CA . GLN A 1 167 ? -9.091 -4.347 11.320 1.00 96.38 167 GLN A CA 1
ATOM 1291 C C . GLN A 1 167 ? -8.249 -4.501 10.063 1.00 96.38 167 GLN A C 1
ATOM 1293 O O . GLN A 1 167 ? -7.434 -3.633 9.742 1.00 96.38 167 GLN A O 1
ATOM 1298 N N . LYS A 1 168 ? -8.457 -5.607 9.357 1.00 97.50 168 LYS A N 1
ATOM 1299 C CA . LYS A 1 168 ? -7.774 -5.900 8.105 1.00 97.50 168 LYS A CA 1
ATOM 1300 C C . LYS A 1 168 ? -8.595 -5.377 6.941 1.00 97.50 168 LYS A C 1
ATOM 1302 O O . LYS A 1 168 ? -9.798 -5.633 6.879 1.00 97.50 168 LYS A O 1
ATOM 1307 N N . PHE A 1 169 ? -7.954 -4.709 5.997 1.00 98.25 169 PHE A N 1
ATOM 1308 C CA . PHE A 1 169 ? -8.569 -4.299 4.742 1.00 98.25 169 PHE A CA 1
ATOM 1309 C C . PHE A 1 169 ? -7.850 -4.948 3.569 1.00 98.25 169 PHE A C 1
ATOM 1311 O O . PHE A 1 169 ? -6.626 -5.021 3.554 1.00 98.25 169 PHE A O 1
ATOM 1318 N N . ASP A 1 170 ? -8.643 -5.377 2.593 1.00 97.50 170 ASP A N 1
ATOM 1319 C CA . ASP A 1 170 ? -8.209 -5.833 1.277 1.00 97.50 170 ASP A CA 1
ATOM 1320 C C . ASP A 1 170 ? -8.926 -4.950 0.245 1.00 97.50 170 ASP A C 1
ATOM 1322 O O . ASP A 1 170 ? -10.142 -5.050 0.043 1.00 97.50 170 ASP A O 1
ATOM 1326 N N . ILE A 1 171 ? -8.200 -3.983 -0.321 1.00 97.69 171 ILE A N 1
ATOM 1327 C CA . ILE A 1 171 ? -8.755 -3.009 -1.262 1.00 97.69 171 ILE A CA 1
ATOM 1328 C C . ILE A 1 171 ? -8.257 -3.338 -2.664 1.00 97.69 171 ILE A C 1
ATOM 1330 O O . ILE A 1 171 ? -7.094 -3.104 -3.002 1.00 97.69 171 ILE A O 1
ATOM 1334 N N . ALA A 1 172 ? -9.173 -3.812 -3.507 1.00 97.31 172 ALA A N 1
ATOM 1335 C CA . ALA A 1 172 ? -8.888 -4.111 -4.904 1.00 97.31 172 ALA A CA 1
ATOM 1336 C C . ALA A 1 172 ? -8.317 -2.892 -5.652 1.00 97.31 172 ALA A C 1
ATOM 1338 O O . ALA A 1 172 ? -8.837 -1.776 -5.553 1.00 97.31 172 ALA A O 1
ATOM 1339 N N . MET A 1 173 ? -7.302 -3.120 -6.488 1.00 96.50 173 MET A N 1
ATOM 1340 C CA . MET A 1 173 ? -6.660 -2.080 -7.299 1.00 96.50 173 MET A CA 1
ATOM 1341 C C . MET A 1 173 ? -7.642 -1.384 -8.248 1.00 96.50 173 MET A C 1
ATOM 1343 O O . MET A 1 173 ? -7.533 -0.180 -8.492 1.00 96.50 173 MET A O 1
ATOM 1347 N N . SER A 1 174 ? -8.663 -2.108 -8.716 1.00 95.56 174 SER A N 1
ATOM 1348 C CA . SER A 1 174 ? -9.747 -1.561 -9.542 1.00 95.56 174 SER A CA 1
ATOM 1349 C C . SER A 1 174 ? -10.532 -0.446 -8.843 1.00 95.56 174 SER A C 1
ATOM 1351 O O . SER A 1 174 ? -11.060 0.444 -9.511 1.00 95.56 174 SER A O 1
ATOM 1353 N N . ALA A 1 175 ? -10.570 -0.429 -7.507 1.00 96.38 175 ALA A N 1
ATOM 1354 C CA . ALA A 1 175 ? -11.284 0.587 -6.748 1.00 96.38 175 ALA A CA 1
ATOM 1355 C C . ALA A 1 175 ? -10.668 1.987 -6.939 1.00 96.38 175 ALA A C 1
ATOM 1357 O O . ALA A 1 175 ? -11.402 2.981 -6.931 1.00 96.38 175 ALA A O 1
ATOM 1358 N N . PHE A 1 176 ? -9.349 2.078 -7.131 1.00 96.69 176 PHE A N 1
ATOM 1359 C CA . PHE A 1 176 ? -8.614 3.345 -7.232 1.00 96.69 176 PHE A CA 1
ATOM 1360 C C . PHE A 1 176 ? -8.699 4.003 -8.616 1.00 96.69 176 PHE A C 1
ATOM 1362 O O . PHE A 1 176 ? -8.359 5.178 -8.744 1.00 96.69 176 PHE A O 1
ATOM 1369 N N . ASN A 1 177 ? -9.177 3.288 -9.644 1.00 95.56 177 ASN A N 1
ATOM 1370 C CA . ASN A 1 177 ? -9.269 3.788 -11.022 1.00 95.56 177 ASN A CA 1
ATOM 1371 C C . ASN A 1 177 ? -7.950 4.443 -11.490 1.00 95.56 177 ASN A C 1
ATOM 1373 O O . ASN A 1 177 ? -7.890 5.644 -11.764 1.00 95.56 177 ASN A O 1
ATOM 1377 N N . CYS A 1 178 ? -6.866 3.664 -11.497 1.00 93.88 178 CYS A N 1
ATOM 1378 C CA . CYS A 1 178 ? -5.538 4.111 -11.913 1.00 93.88 178 CYS A CA 1
ATOM 1379 C C . CYS A 1 178 ? -5.402 4.029 -13.447 1.00 93.88 178 CYS A C 1
ATOM 1381 O O . CYS A 1 178 ? -5.376 2.917 -13.970 1.00 93.88 178 CYS A O 1
ATOM 1383 N N . PRO A 1 179 ? -5.277 5.155 -14.184 1.00 88.94 179 PRO A N 1
ATOM 1384 C CA . PRO A 1 179 ? -5.148 5.123 -15.648 1.00 88.94 179 PRO A CA 1
ATOM 1385 C C . PRO A 1 179 ? -3.884 4.410 -16.131 1.00 88.94 179 PRO A C 1
ATOM 1387 O O . PRO A 1 179 ? -3.878 3.806 -17.196 1.00 88.94 179 PRO A O 1
ATOM 1390 N N . ASP A 1 180 ? -2.817 4.510 -15.341 1.00 90.00 180 ASP A N 1
ATOM 1391 C CA . ASP A 1 180 ? -1.552 3.825 -15.564 1.00 90.00 180 ASP A CA 1
ATOM 1392 C C . ASP A 1 180 ? -1.086 3.247 -14.229 1.00 90.00 180 ASP A C 1
ATOM 1394 O O . ASP A 1 180 ? -0.411 3.899 -13.431 1.00 90.00 180 ASP A O 1
ATOM 1398 N N . GLN A 1 181 ? -1.548 2.030 -13.950 1.00 92.00 181 GLN A N 1
ATOM 1399 C CA . GLN A 1 181 ? -1.188 1.311 -12.734 1.00 92.00 181 GLN A CA 1
ATOM 1400 C C . GLN A 1 181 ? 0.305 0.950 -12.708 1.00 92.00 181 GLN A C 1
ATOM 1402 O O . GLN A 1 181 ? 0.900 0.922 -11.633 1.00 92.00 181 GLN A O 1
ATOM 1407 N N . ALA A 1 182 ? 0.925 0.703 -13.865 1.00 90.75 182 ALA A N 1
ATOM 1408 C CA . ALA A 1 182 ? 2.338 0.341 -13.941 1.00 90.75 182 ALA A CA 1
ATOM 1409 C C . ALA A 1 182 ? 3.248 1.514 -13.546 1.00 90.75 182 ALA A C 1
ATOM 1411 O O . ALA A 1 182 ? 4.299 1.306 -12.939 1.00 90.75 182 ALA A O 1
ATOM 1412 N N . ALA A 1 183 ? 2.819 2.749 -13.813 1.00 91.50 183 ALA A N 1
ATOM 1413 C CA . ALA A 1 183 ? 3.514 3.938 -13.344 1.00 91.50 183 ALA A CA 1
ATOM 1414 C C . ALA A 1 183 ? 3.320 4.224 -11.846 1.00 91.50 183 ALA A C 1
ATOM 1416 O O . ALA A 1 183 ? 4.037 5.070 -11.317 1.00 91.50 183 ALA A O 1
ATOM 1417 N N . ALA A 1 184 ? 2.385 3.589 -11.133 1.00 93.50 184 ALA A N 1
ATOM 1418 C CA . ALA A 1 184 ? 2.220 3.858 -9.707 1.00 93.50 184 ALA A CA 1
ATOM 1419 C C . ALA A 1 184 ? 3.436 3.366 -8.897 1.00 93.50 184 ALA A C 1
ATOM 1421 O O . ALA A 1 184 ? 4.027 2.321 -9.173 1.00 93.50 184 ALA A O 1
ATOM 1422 N N . SER A 1 185 ? 3.820 4.150 -7.890 1.00 92.94 185 SER A N 1
ATOM 1423 C CA . SER A 1 185 ? 4.993 3.923 -7.039 1.00 92.94 185 SER A CA 1
ATOM 1424 C C . SER A 1 185 ? 4.869 4.511 -5.628 1.00 92.94 185 SER A C 1
ATOM 1426 O O . SER A 1 185 ? 5.856 4.575 -4.897 1.00 92.94 185 SER A O 1
ATOM 1428 N N . GLN A 1 186 ? 3.666 4.913 -5.208 1.00 92.38 186 GLN A N 1
ATOM 1429 C CA . GLN A 1 186 ? 3.378 5.259 -3.815 1.00 92.38 186 GLN A CA 1
ATOM 1430 C C . GLN A 1 186 ? 1.967 4.860 -3.392 1.00 92.38 186 GLN A C 1
ATOM 1432 O O . GLN A 1 186 ? 1.040 4.852 -4.206 1.00 92.38 186 GLN A O 1
ATOM 1437 N N . ILE A 1 187 ? 1.808 4.666 -2.087 1.00 94.38 187 ILE A N 1
ATOM 1438 C CA . ILE A 1 187 ? 0.524 4.591 -1.399 1.00 94.38 187 ILE A CA 1
ATOM 1439 C C . ILE A 1 187 ? 0.518 5.533 -0.194 1.00 94.38 187 ILE A C 1
ATOM 1441 O O . ILE A 1 187 ? 1.495 5.621 0.547 1.00 94.38 187 ILE A O 1
ATOM 1445 N N . GLY A 1 188 ? -0.580 6.259 -0.012 1.00 91.62 188 GLY A N 1
ATOM 1446 C CA . GLY A 1 188 ? -0.779 7.221 1.062 1.00 91.62 188 GLY A CA 1
ATOM 1447 C C . GLY A 1 188 ? -2.035 6.927 1.872 1.00 91.62 188 GLY A C 1
ATOM 1448 O O . GLY A 1 188 ? -3.083 6.616 1.316 1.00 91.62 188 GLY A O 1
ATOM 1449 N N . PHE A 1 189 ? -1.922 7.096 3.183 1.00 91.44 189 PHE A N 1
ATOM 1450 C CA . PHE A 1 189 ? -2.979 7.016 4.179 1.00 91.44 189 PHE A CA 1
ATOM 1451 C C . PHE A 1 189 ? -3.164 8.407 4.759 1.00 91.44 189 PHE A C 1
ATOM 1453 O O . PHE A 1 189 ? -2.338 8.881 5.544 1.00 91.44 189 PHE A O 1
ATOM 1460 N N . GLN A 1 190 ? -4.218 9.089 4.327 1.00 86.94 190 GLN A N 1
ATOM 1461 C CA . GLN A 1 190 ? -4.488 10.459 4.728 1.00 86.94 190 GLN A CA 1
ATOM 1462 C C . GLN A 1 190 ? -5.706 10.503 5.652 1.00 86.94 190 GLN A C 1
ATOM 1464 O O . GLN A 1 190 ? -6.778 10.037 5.269 1.00 86.94 190 GLN A O 1
ATOM 1469 N N . PRO A 1 191 ? -5.584 11.068 6.857 1.00 84.12 191 PRO A N 1
ATOM 1470 C CA . PRO A 1 191 ? -6.735 11.255 7.720 1.00 84.12 191 PRO A CA 1
ATOM 1471 C C . PRO A 1 191 ? -7.640 12.378 7.182 1.00 84.12 191 PRO A C 1
ATOM 1473 O O . PRO A 1 191 ? -7.150 13.428 6.759 1.00 84.12 191 PRO A O 1
ATOM 1476 N N . ASN A 1 192 ? -8.958 12.166 7.203 1.00 80.94 192 ASN A N 1
ATOM 1477 C CA . ASN A 1 192 ? -9.956 13.188 6.842 1.00 80.94 192 ASN A CA 1
ATOM 1478 C C . ASN A 1 192 ? -10.296 14.119 8.020 1.00 80.94 192 ASN A C 1
ATOM 1480 O O . ASN A 1 192 ? -10.873 15.185 7.827 1.00 80.94 192 ASN A O 1
ATOM 1484 N N . GLU A 1 193 ? -9.942 13.716 9.238 1.00 78.75 193 GLU A N 1
ATOM 1485 C CA . GLU A 1 193 ? -10.129 14.465 10.482 1.00 78.75 193 GLU A CA 1
ATOM 1486 C C . GLU A 1 193 ? -8.902 14.287 11.387 1.00 78.75 193 GLU A C 1
ATOM 1488 O O . GLU A 1 193 ? -7.950 13.602 11.025 1.00 78.75 193 GLU A O 1
ATOM 1493 N N . GLN A 1 194 ? -8.879 14.897 12.570 1.00 76.25 194 GLN A N 1
ATOM 1494 C CA . GLN A 1 194 ? -7.804 14.623 13.521 1.00 76.25 194 GLN A CA 1
ATOM 1495 C C . GLN A 1 194 ? -7.994 13.226 14.130 1.00 76.25 194 GLN A C 1
ATOM 1497 O O . GLN A 1 194 ? -8.750 13.059 15.081 1.00 76.25 194 GLN A O 1
ATOM 1502 N N . VAL A 1 195 ? -7.293 12.233 13.584 1.00 77.50 195 VAL A N 1
ATOM 1503 C CA . VAL A 1 195 ? -7.298 10.845 14.066 1.00 77.50 195 VAL A CA 1
ATOM 1504 C C . VAL A 1 195 ? -5.872 10.364 14.322 1.00 77.50 195 VAL A C 1
ATOM 1506 O O . VAL A 1 195 ? -4.933 10.754 13.625 1.00 77.50 195 VAL A O 1
ATOM 1509 N N . ASN A 1 196 ? -5.708 9.531 15.347 1.00 82.69 196 ASN A N 1
ATOM 1510 C CA . ASN A 1 196 ? -4.464 8.835 15.645 1.00 82.69 196 ASN A CA 1
ATOM 1511 C C . ASN A 1 196 ? -4.664 7.357 15.314 1.00 82.69 196 ASN A C 1
ATOM 1513 O O . ASN A 1 196 ? -5.533 6.717 15.896 1.00 82.69 196 ASN A O 1
ATOM 1517 N N . PHE A 1 197 ? -3.884 6.818 14.386 1.00 86.56 197 PHE A N 1
ATOM 1518 C CA . PHE A 1 197 ? -4.024 5.435 13.945 1.00 86.56 197 PHE A CA 1
ATOM 1519 C C . PHE A 1 197 ? -2.660 4.757 13.830 1.00 86.56 197 PHE A C 1
ATOM 1521 O O . PHE A 1 197 ? -1.615 5.407 13.762 1.00 86.56 197 PHE A O 1
ATOM 1528 N N . CYS A 1 198 ? -2.673 3.430 13.837 1.00 87.88 198 CYS A N 1
ATOM 1529 C CA . CYS A 1 198 ? -1.514 2.599 13.528 1.00 87.88 198 CYS A CA 1
ATOM 1530 C C . CYS A 1 198 ? -1.831 1.748 12.303 1.00 87.88 198 CYS A C 1
ATOM 1532 O O . CYS A 1 198 ? -2.971 1.316 12.162 1.00 87.88 198 CYS A O 1
ATOM 1534 N N . ILE A 1 199 ? -0.825 1.514 11.465 1.00 91.25 199 ILE A N 1
ATOM 1535 C CA . ILE A 1 199 ? -0.865 0.577 10.338 1.00 91.25 199 ILE A CA 1
ATOM 1536 C C . ILE A 1 199 ? 0.101 -0.559 10.652 1.00 91.25 199 ILE A C 1
ATOM 1538 O O . ILE A 1 199 ? 1.104 -0.311 11.321 1.00 91.25 199 ILE A O 1
ATOM 1542 N N . ASP A 1 200 ? -0.213 -1.757 10.176 1.00 90.19 200 ASP A N 1
ATOM 1543 C CA . ASP A 1 200 ? 0.670 -2.920 10.214 1.00 90.19 200 ASP A CA 1
ATOM 1544 C C . ASP A 1 200 ? 0.480 -3.791 8.962 1.00 90.19 200 ASP A C 1
ATOM 1546 O O . ASP A 1 200 ? -0.545 -3.662 8.282 1.00 90.19 200 ASP A O 1
ATOM 1550 N N . ASP A 1 201 ? 1.465 -4.643 8.665 1.00 92.75 201 ASP A N 1
ATOM 1551 C CA . ASP A 1 201 ? 1.474 -5.619 7.558 1.00 92.75 201 ASP A CA 1
ATOM 1552 C C . ASP A 1 201 ? 0.909 -5.069 6.230 1.00 92.75 201 ASP A C 1
ATOM 1554 O O . ASP A 1 201 ? 0.013 -5.639 5.602 1.00 92.75 201 ASP A O 1
ATOM 1558 N N . LEU A 1 202 ? 1.415 -3.910 5.803 1.00 94.88 202 LEU A N 1
ATOM 1559 C CA . LEU A 1 202 ? 1.065 -3.297 4.527 1.00 94.88 202 LEU A CA 1
ATOM 1560 C C . LEU A 1 202 ? 1.766 -4.028 3.382 1.00 94.88 202 LEU A C 1
ATOM 1562 O O . LEU A 1 202 ? 2.997 -4.016 3.293 1.00 94.88 202 LEU A O 1
ATOM 1566 N N . GLN A 1 203 ? 0.984 -4.566 2.450 1.00 95.56 203 GLN A N 1
ATOM 1567 C CA . GLN A 1 203 ? 1.499 -5.340 1.327 1.00 95.56 203 GLN A CA 1
ATOM 1568 C C . GLN A 1 203 ? 0.676 -5.210 0.036 1.00 95.56 203 GLN A C 1
ATOM 1570 O O . GLN A 1 203 ? -0.509 -4.868 0.037 1.00 95.56 203 GLN A O 1
ATOM 1575 N N . LEU A 1 204 ? 1.330 -5.494 -1.089 1.00 95.56 204 LEU A N 1
ATOM 1576 C CA . LEU A 1 204 ? 0.744 -5.610 -2.420 1.00 95.56 204 LEU A CA 1
ATOM 1577 C C . LEU A 1 204 ? 0.413 -7.076 -2.701 1.00 95.56 204 LEU A C 1
ATOM 1579 O O . LEU A 1 204 ? 1.259 -7.955 -2.565 1.00 95.56 204 LEU A O 1
ATOM 1583 N N . VAL A 1 205 ? -0.808 -7.338 -3.154 1.00 95.44 205 VAL A N 1
ATOM 1584 C CA . VAL A 1 205 ? -1.282 -8.688 -3.474 1.00 95.44 205 VAL A CA 1
ATOM 1585 C C . VAL A 1 205 ? -1.316 -8.863 -4.991 1.00 95.44 205 VAL A C 1
ATOM 1587 O O . VAL A 1 205 ? -1.975 -8.084 -5.681 1.00 95.44 205 VAL A O 1
ATOM 1590 N N . ARG A 1 206 ? -0.615 -9.875 -5.520 1.00 91.06 206 ARG A N 1
ATOM 1591 C CA . ARG A 1 206 ? -0.476 -10.155 -6.966 1.00 91.06 206 ARG A CA 1
ATOM 1592 C C . ARG A 1 206 ? -1.315 -11.326 -7.469 1.00 91.06 206 ARG A C 1
ATOM 1594 O O . ARG A 1 206 ? -1.674 -12.254 -6.719 1.00 91.06 206 ARG A O 1
#

Organism: NCBI:txid145388

Secondary structure (DSSP, 8-state):
--PPPPPP--PPP-TTPPP----HHHHHHHS-TTT---------B-TTT-PBPP-SS----SEEESSSBPTT-EEEETT---SS-----TT-SSS-EEEE-TTTTSSTT--TTTT--EEEEEEEESSSTTSPPSEEEEEEETTTTEE-S--EESTTSPPSEEETTEEEEEEEGGGG--TTSTT--EEEEEESSS--EEEEEEEEE-